Protein AF-A0A382VEF9-F1 (afdb_monomer)

Secondary structure (DSSP, 8-state):
-HHHHHHHHHHHHHHHHHHHHHS-TTTT-S-SEEEETTTEEEEPTT-EEEEEETTEEEEEEB-TTSSBPPSS---TTSPEEEEE-SHHHH-TTS-GGGSHHHHHHHHTTTSSEEEE---TT--HHHHHHHHHHSS-TTTEEEEEE-----TTT--TTTTT-TTGGGT-SS---EEEESSSS-EEEEPPPP--

Nearest PDB structures (foldseek):
  6lfb-assembly1_A  TM=7.753E-01  e=7.346E-02  Escherichia coli
  5tid-assembly1_A  TM=7.773E-01  e=1.005E-01  Escherichia coli
  1u8u-assembly1_A  TM=7.742E-01  e=1.005E-01  Escherichia coli
  6lfc-assembly5_E  TM=7.703E-01  e=1.462E-01  Escherichia coli
  5tic-assembly1_A  TM=6.642E-01  e=1.765E-01  Escherichia coli

Foldseek 3Di:
DVVVVVVVVVVVVVVVVVCCQVVPPCVVHVDQWDQDFFFQIAGDAFDWDWDDDPVATEIWTAHRLRWTDAPDDDDPVAFEEEEEEACLQSVRRDHRCPRPQNVVCVVVVNRHRYTRPYYHQDADLSSVSSVVPRDPPVRHPYYHYDQDPDPPRRCHVVLAPPVCCPVDPTFGWGWHDPDPVDIDTDTTDDDD

Sequence (192 aa):
MKFLKIMSAVFLSVVSFELFLTYSPFVGGVSPVRYDPDIGMWHKSNFHYVYSKDCYNTEYAFDERGLIKNSYSYNPDKQDVIILGDSYIEALMIKNENIVHNSLYREYKGQFNFLNYGLGGTGPTQHLEILKKFPDMRRAQYLIEFISLDEGWGRDLEEVDPGEFGWSNRPLVHLKFSDLDHFEIIKPPSMN

pLDDT: mean 86.95, std 12.84, range [40.97, 98.56]

Radius of gyration: 21.11 Å; Cα contacts (8 Å, |Δi|>4): 318; chains: 1; bounding box: 70×43×50 Å

Mean predicted aligned error: 8.24 Å

Organism: NCBI:txid408172

Solvent-accessible surface area (backbone atoms only — not comparable to full-atom values): 11091 Å² total; per-residue (Å²): 111,72,67,59,53,51,53,52,50,52,51,49,50,52,53,51,48,51,49,47,61,72,66,26,98,53,66,73,53,94,55,68,52,42,83,31,78,67,41,18,57,40,49,36,54,66,37,73,50,74,49,73,55,102,90,42,78,16,62,42,44,25,31,82,86,25,30,61,49,66,84,60,83,86,55,92,90,43,45,30,32,42,33,39,25,20,44,84,59,42,32,59,76,42,53,55,69,71,35,64,47,40,43,48,27,58,76,55,72,57,67,45,39,53,43,42,63,24,38,64,88,43,31,65,64,30,48,52,43,45,58,74,70,69,61,64,70,91,44,47,77,45,80,46,75,54,84,50,84,45,93,84,80,39,44,51,73,50,45,59,41,78,82,52,78,76,72,60,98,61,52,45,36,35,44,46,69,83,50,98,91,42,70,46,80,43,61,22,71,80,88,127

Structure (mmCIF, N/CA/C/O backbone):
data_AF-A0A382VEF9-F1
#
_entry.id   AF-A0A382VEF9-F1
#
loop_
_atom_site.group_PDB
_atom_site.id
_atom_site.type_symbol
_atom_site.label_atom_id
_atom_site.label_alt_id
_atom_site.label_comp_id
_atom_site.label_asym_id
_atom_site.label_entity_id
_atom_site.label_seq_id
_atom_site.pdbx_PDB_ins_code
_atom_site.Cartn_x
_atom_site.Cartn_y
_atom_site.Cartn_z
_atom_site.occupancy
_atom_site.B_iso_or_equiv
_atom_site.auth_seq_id
_atom_site.auth_comp_id
_atom_site.auth_asym_id
_atom_site.auth_atom_id
_atom_site.pdbx_PDB_model_num
ATOM 1 N N . MET A 1 1 ? 48.606 23.276 22.158 1.00 69.06 1 MET A N 1
ATOM 2 C CA . MET A 1 1 ? 47.230 23.285 22.723 1.00 69.06 1 MET A CA 1
ATOM 3 C C . MET A 1 1 ? 46.123 23.521 21.693 1.00 69.06 1 MET A C 1
ATOM 5 O O . MET A 1 1 ? 45.168 22.761 21.719 1.00 69.06 1 MET A O 1
ATOM 9 N N . LYS A 1 2 ? 46.202 24.516 20.788 1.00 81.12 2 LYS A N 1
ATOM 10 C CA . LYS A 1 2 ? 45.153 24.745 19.762 1.00 81.12 2 LYS A CA 1
ATOM 11 C C . LYS A 1 2 ? 44.920 23.540 18.839 1.00 81.12 2 LYS A C 1
ATOM 13 O O . LYS A 1 2 ? 43.781 23.143 18.654 1.00 81.12 2 LYS A O 1
ATOM 18 N N . PHE A 1 3 ? 45.991 22.925 18.340 1.00 86.69 3 PHE A N 1
ATOM 19 C CA . PHE A 1 3 ? 45.903 21.756 17.459 1.00 86.69 3 PHE A CA 1
ATOM 20 C C . PHE A 1 3 ? 45.200 20.559 18.121 1.00 86.69 3 PHE A C 1
ATOM 22 O O . PHE A 1 3 ? 44.289 19.981 17.544 1.00 86.69 3 PHE A O 1
ATOM 29 N N . LEU A 1 4 ? 45.546 20.259 19.378 1.00 89.56 4 LEU A N 1
ATOM 30 C CA . LEU A 1 4 ? 44.904 19.190 20.147 1.00 89.56 4 LEU A CA 1
ATOM 31 C C . LEU A 1 4 ? 43.398 19.444 20.329 1.00 89.56 4 LEU A C 1
ATOM 33 O O . LEU A 1 4 ? 42.604 18.532 20.156 1.00 89.56 4 LEU A O 1
ATOM 37 N N . LYS A 1 5 ? 42.996 20.697 20.592 1.00 91.12 5 LYS A N 1
ATOM 38 C CA . LYS A 1 5 ? 41.576 21.076 20.697 1.00 91.12 5 LYS A CA 1
ATOM 39 C C . LYS A 1 5 ? 40.819 20.881 19.381 1.00 91.12 5 LYS A C 1
ATOM 41 O O . LYS A 1 5 ? 39.687 20.418 19.412 1.00 91.12 5 LYS A O 1
ATOM 46 N N . ILE A 1 6 ? 41.440 21.213 18.247 1.00 94.06 6 ILE A N 1
ATOM 47 C CA . ILE A 1 6 ? 40.843 21.010 16.918 1.00 94.06 6 ILE A CA 1
ATOM 48 C C . ILE A 1 6 ? 40.662 19.515 16.650 1.00 94.06 6 ILE A C 1
ATOM 50 O O . ILE A 1 6 ? 39.568 19.093 16.294 1.00 94.06 6 ILE A O 1
ATOM 54 N N . MET A 1 7 ? 41.695 18.706 16.899 1.00 93.75 7 MET A N 1
ATOM 55 C CA . MET A 1 7 ? 41.622 17.253 16.722 1.00 93.75 7 MET A CA 1
ATOM 56 C C . MET A 1 7 ? 40.537 16.619 17.597 1.00 93.75 7 MET A C 1
ATOM 58 O O . MET A 1 7 ? 39.755 15.809 17.109 1.00 93.75 7 MET A O 1
ATOM 62 N N . SER A 1 8 ? 40.438 17.026 18.865 1.00 93.38 8 SER A N 1
ATOM 63 C CA . SER A 1 8 ? 39.382 16.550 19.761 1.00 93.38 8 SER A CA 1
ATOM 64 C C . SER A 1 8 ? 37.985 16.967 19.295 1.00 93.38 8 SER A C 1
ATOM 66 O O . SER A 1 8 ? 37.064 16.164 19.383 1.00 93.38 8 SER A O 1
ATOM 68 N N . ALA A 1 9 ? 37.816 18.187 18.775 1.00 95.31 9 ALA A N 1
ATOM 69 C CA . ALA A 1 9 ? 36.527 18.659 18.268 1.00 95.31 9 ALA A CA 1
ATOM 70 C C . ALA A 1 9 ? 36.096 17.923 16.991 1.00 95.31 9 ALA A C 1
ATOM 72 O O . ALA A 1 9 ? 34.932 17.549 16.870 1.00 95.31 9 ALA A O 1
ATOM 73 N N . VAL A 1 10 ? 37.026 17.674 16.061 1.00 96.19 10 VAL A N 1
ATOM 74 C CA . VAL A 1 10 ? 36.757 16.894 14.842 1.00 96.19 10 VAL A CA 1
ATOM 75 C C . VAL A 1 10 ? 36.387 15.461 15.206 1.00 96.19 10 VAL A C 1
ATOM 77 O O . VAL A 1 10 ? 35.363 14.966 14.749 1.00 96.19 10 VAL A O 1
ATOM 80 N N . PHE A 1 11 ? 37.167 14.823 16.080 1.00 96.50 11 PHE A N 1
ATOM 81 C CA . PHE A 1 11 ? 36.881 13.466 16.536 1.00 96.50 11 PHE A CA 1
ATOM 82 C C . PHE A 1 11 ? 35.512 13.371 17.217 1.00 96.50 11 PHE A C 1
ATOM 84 O O . PHE A 1 11 ? 34.715 12.506 16.866 1.00 96.50 11 PHE A O 1
ATOM 91 N N . LEU A 1 12 ? 35.201 14.298 18.130 1.00 96.25 12 LEU A N 1
ATOM 92 C CA . LEU A 1 12 ? 33.897 14.342 18.787 1.00 96.25 12 LEU A CA 1
ATOM 93 C C . LEU A 1 12 ? 32.764 14.557 17.776 1.00 96.25 12 LEU A C 1
ATOM 95 O O . LEU A 1 12 ? 31.741 13.896 17.881 1.00 96.25 12 LEU A O 1
ATOM 99 N N . SER A 1 13 ? 32.956 15.423 16.778 1.00 96.19 13 SER A N 1
ATOM 100 C CA . SER A 1 13 ? 31.948 15.679 15.741 1.00 96.19 13 SER A CA 1
ATOM 101 C C . SER A 1 13 ? 31.672 14.437 14.896 1.00 96.19 13 SER A C 1
ATOM 103 O O . SER A 1 13 ? 30.512 14.126 14.652 1.00 96.19 13 SER A O 1
ATOM 105 N N . VAL A 1 14 ? 32.713 13.697 14.497 1.00 95.88 14 VAL A N 1
ATOM 106 C CA . VAL A 1 14 ? 32.566 12.440 13.743 1.00 95.88 14 VAL A CA 1
ATOM 107 C C . VAL A 1 14 ? 31.866 11.382 14.592 1.00 95.88 14 VAL A C 1
ATOM 109 O O . VAL A 1 14 ? 30.911 10.771 14.131 1.00 95.88 14 VAL A O 1
ATOM 112 N N . VAL A 1 15 ? 32.269 11.214 15.856 1.00 95.62 15 VAL A N 1
ATOM 113 C CA . VAL A 1 15 ? 31.619 10.265 16.773 1.00 95.62 15 VAL A CA 1
ATOM 114 C 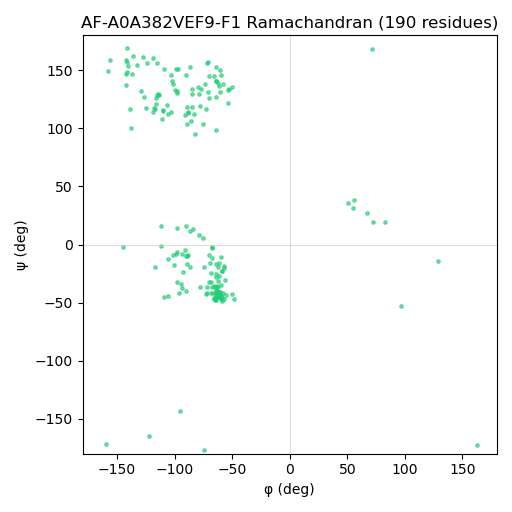C . VAL A 1 15 ? 30.155 10.639 17.012 1.00 95.62 15 VAL A C 1
ATOM 116 O O . VAL A 1 15 ? 29.288 9.775 16.952 1.00 95.62 15 VAL A O 1
ATOM 119 N N . SER A 1 16 ? 29.846 11.916 17.249 1.00 92.19 16 SER A N 1
ATOM 120 C CA . SER A 1 16 ? 28.467 12.383 17.415 1.00 92.19 16 SER A CA 1
ATOM 121 C C . SER A 1 16 ? 27.640 12.219 16.143 1.00 92.19 16 SER A C 1
ATOM 123 O O . SER A 1 16 ? 26.465 11.883 16.244 1.00 92.19 16 SER A O 1
ATOM 125 N N . PHE A 1 17 ? 28.232 12.422 14.965 1.00 89.06 17 PHE A N 1
ATOM 126 C CA . PHE A 1 17 ? 27.568 12.196 13.684 1.00 89.06 17 PHE A CA 1
ATOM 127 C C . PHE A 1 17 ? 27.255 10.711 13.472 1.00 89.06 17 PHE A C 1
ATOM 129 O O . PHE A 1 17 ? 26.115 10.378 13.173 1.00 89.06 17 PHE A O 1
ATOM 136 N N . GLU A 1 18 ? 28.206 9.814 13.732 1.00 86.44 18 GLU A N 1
ATOM 137 C CA . GLU A 1 18 ? 27.986 8.363 13.652 1.00 86.44 18 GLU A CA 1
ATOM 138 C C . GLU A 1 18 ? 26.951 7.872 14.666 1.00 86.44 18 GLU A C 1
ATOM 140 O O . GLU A 1 18 ? 26.069 7.084 14.329 1.00 86.44 18 GLU A O 1
ATOM 145 N N . LEU A 1 19 ? 26.992 8.378 15.902 1.00 84.00 19 LEU A N 1
ATOM 146 C CA . LEU A 1 19 ? 25.961 8.093 16.901 1.00 84.00 19 LEU A CA 1
ATOM 147 C C . LEU A 1 19 ? 24.594 8.625 16.459 1.00 84.00 19 LEU A C 1
ATOM 149 O O . LEU A 1 19 ? 23.594 7.932 16.625 1.00 84.00 19 LEU A O 1
ATOM 153 N N . PHE A 1 20 ? 24.536 9.822 15.871 1.00 83.88 20 PHE A N 1
ATOM 154 C CA . PHE A 1 20 ? 23.302 10.385 15.329 1.00 83.88 20 PHE A CA 1
ATOM 155 C C . PHE A 1 20 ? 22.773 9.587 14.137 1.00 83.88 20 PHE A C 1
ATOM 157 O O . PHE A 1 20 ? 21.563 9.463 14.020 1.00 83.88 20 PHE A O 1
ATOM 164 N N . LEU A 1 21 ? 23.624 9.038 13.267 1.00 75.00 21 LEU A N 1
ATOM 165 C CA . LEU A 1 21 ? 23.193 8.175 12.164 1.00 75.00 21 LEU A CA 1
ATOM 166 C C . LEU A 1 21 ? 22.744 6.793 12.665 1.00 75.00 21 LEU A C 1
ATOM 168 O O . LEU A 1 21 ? 21.706 6.295 12.237 1.00 75.00 21 LEU A O 1
ATOM 172 N N . THR A 1 22 ? 23.482 6.208 13.611 1.00 70.00 22 THR A N 1
ATOM 173 C CA . THR A 1 22 ? 23.229 4.864 14.163 1.00 70.00 22 THR A CA 1
ATOM 174 C C . THR A 1 22 ? 21.992 4.818 15.057 1.00 70.00 22 THR A C 1
ATOM 176 O O . THR A 1 22 ? 21.221 3.866 14.997 1.00 70.00 22 THR A O 1
ATOM 179 N N . TYR A 1 23 ? 21.803 5.837 15.897 1.00 68.56 23 TYR A N 1
ATOM 180 C CA . TYR A 1 23 ? 20.707 5.929 16.870 1.00 68.56 23 TYR A CA 1
ATOM 181 C C . TYR A 1 23 ? 19.711 7.025 16.521 1.00 68.56 23 TYR A C 1
ATOM 183 O O . TYR A 1 23 ? 18.936 7.460 17.375 1.00 68.56 23 TYR A O 1
ATOM 191 N N . SER A 1 24 ? 19.751 7.506 15.281 1.00 62.47 24 SER A N 1
ATOM 192 C CA . SER A 1 24 ? 18.811 8.508 14.819 1.00 62.47 24 SER A CA 1
ATOM 193 C C . SER A 1 24 ? 17.387 8.067 15.156 1.00 62.47 24 SER A C 1
ATOM 195 O O . SER A 1 24 ? 17.016 6.935 14.848 1.00 62.47 24 SER A O 1
ATOM 197 N N . PRO A 1 25 ? 16.515 8.945 15.673 1.00 54.59 25 PRO A N 1
ATOM 198 C CA . PRO A 1 25 ? 15.081 8.662 15.625 1.00 54.59 25 PRO A CA 1
ATOM 199 C C . PRO A 1 25 ? 14.596 8.498 14.167 1.00 54.59 25 PRO A C 1
ATOM 201 O O . PRO A 1 25 ? 13.491 8.028 13.928 1.00 54.59 25 PRO A O 1
ATOM 204 N N . PHE A 1 26 ? 15.445 8.848 13.191 1.00 56.56 26 PHE A N 1
ATOM 205 C CA . PHE A 1 26 ? 15.298 8.589 11.765 1.00 56.56 26 PHE A CA 1
ATOM 206 C C . PHE A 1 26 ? 15.912 7.255 11.300 1.00 56.56 26 PHE A C 1
ATOM 208 O O . PHE A 1 26 ? 16.134 7.105 10.102 1.00 56.56 26 PHE A O 1
ATOM 215 N N . VAL A 1 27 ? 16.241 6.296 12.178 1.00 40.97 27 VAL A N 1
ATOM 216 C CA . VAL A 1 27 ? 16.741 4.964 11.777 1.00 40.97 27 VAL A CA 1
ATOM 217 C C . VAL A 1 27 ? 15.622 4.248 11.011 1.00 40.97 27 VAL A C 1
ATOM 219 O O . VAL A 1 27 ? 14.654 3.749 11.576 1.00 40.97 27 VAL A O 1
ATOM 222 N N . GLY A 1 28 ? 15.722 4.306 9.682 1.00 48.44 28 GLY A N 1
ATOM 223 C CA . GLY A 1 28 ? 14.690 3.920 8.716 1.00 48.44 28 GLY A CA 1
ATOM 224 C C . GLY A 1 28 ? 14.393 4.997 7.659 1.00 48.44 28 GLY A C 1
ATOM 225 O O . GLY A 1 28 ? 13.774 4.697 6.643 1.00 48.44 28 GLY A O 1
ATOM 226 N N . GLY A 1 29 ? 14.835 6.235 7.861 1.00 53.28 29 GLY A N 1
ATOM 227 C CA . GLY A 1 29 ? 14.439 7.409 7.086 1.00 53.28 29 GLY A CA 1
ATOM 228 C C . GLY A 1 29 ? 12.994 7.841 7.367 1.00 53.28 29 GLY A C 1
ATOM 229 O O . GLY A 1 29 ? 12.202 7.096 7.940 1.00 53.28 29 GLY A O 1
ATOM 230 N N . VAL A 1 30 ? 12.626 9.037 6.898 1.00 61.53 30 VAL A N 1
ATOM 231 C CA . VAL A 1 30 ? 11.222 9.509 6.834 1.00 61.53 30 VAL A CA 1
ATOM 232 C C . VAL A 1 30 ? 10.372 8.721 5.828 1.00 61.53 30 VAL A C 1
ATOM 234 O O . VAL A 1 30 ? 9.181 8.978 5.692 1.00 61.53 30 VAL A O 1
ATOM 237 N N . SER A 1 31 ? 10.977 7.775 5.103 1.00 79.31 31 SER A N 1
ATOM 238 C CA . SER A 1 31 ? 10.281 6.994 4.089 1.00 79.31 31 SER A CA 1
ATOM 239 C C . SER A 1 31 ? 9.291 6.014 4.739 1.00 79.31 31 SER A C 1
ATOM 241 O O . SER A 1 31 ? 9.714 5.200 5.569 1.00 79.31 31 SER A O 1
ATOM 243 N N . PRO A 1 32 ? 8.005 6.028 4.346 1.00 87.81 32 PRO A N 1
ATOM 244 C CA . PRO A 1 32 ? 7.005 5.067 4.815 1.00 87.81 32 PRO A CA 1
ATOM 245 C C . PRO A 1 32 ? 7.242 3.631 4.324 1.00 87.81 32 PRO A C 1
ATOM 247 O O . PRO A 1 32 ? 6.612 2.694 4.818 1.00 87.81 32 PRO A O 1
ATOM 250 N N . VAL A 1 33 ? 8.151 3.439 3.365 1.00 90.12 33 VAL A N 1
ATOM 251 C CA . VAL A 1 33 ? 8.325 2.183 2.627 1.00 90.12 33 VAL A CA 1
ATOM 252 C C . VAL A 1 33 ? 9.709 1.562 2.818 1.00 90.12 33 VAL A C 1
ATOM 254 O O . VAL A 1 33 ? 10.677 2.220 3.207 1.00 90.12 33 VAL A O 1
ATOM 257 N N . ARG A 1 34 ? 9.793 0.265 2.531 1.00 90.75 34 ARG A N 1
ATOM 258 C CA . ARG A 1 34 ? 11.005 -0.548 2.401 1.00 90.75 34 ARG A CA 1
ATOM 259 C C . ARG A 1 34 ? 11.015 -1.222 1.030 1.00 90.75 34 ARG A C 1
ATOM 261 O O . ARG A 1 34 ? 9.954 -1.422 0.444 1.00 90.75 34 ARG A O 1
ATOM 268 N N . TYR A 1 35 ? 12.197 -1.586 0.543 1.00 90.69 35 TYR A N 1
ATOM 269 C CA . TYR A 1 35 ? 12.315 -2.358 -0.692 1.00 90.69 35 TYR A CA 1
ATOM 270 C C . TYR A 1 35 ? 11.647 -3.726 -0.549 1.00 90.69 35 TYR A C 1
ATOM 272 O O . TYR A 1 35 ? 11.798 -4.388 0.480 1.00 90.69 35 TYR A O 1
ATOM 280 N N . ASP A 1 36 ? 10.949 -4.143 -1.598 1.00 92.69 36 ASP A N 1
ATOM 281 C CA . ASP A 1 36 ? 10.408 -5.488 -1.741 1.00 92.69 36 ASP A CA 1
ATOM 282 C C . ASP A 1 36 ? 10.889 -6.069 -3.082 1.00 92.69 36 ASP A C 1
ATOM 284 O O . ASP A 1 36 ? 10.707 -5.421 -4.108 1.00 92.69 36 ASP A O 1
ATOM 288 N N . PRO A 1 37 ? 11.503 -7.264 -3.118 1.00 91.38 37 PRO A N 1
ATOM 289 C CA . PRO A 1 37 ? 12.075 -7.809 -4.350 1.00 91.38 37 PRO A CA 1
ATOM 290 C C . PRO A 1 37 ? 11.030 -8.208 -5.397 1.00 91.38 37 PRO A C 1
ATOM 292 O O . PRO A 1 37 ? 11.387 -8.411 -6.552 1.00 91.38 37 PRO A O 1
ATOM 295 N N . ASP A 1 38 ? 9.760 -8.342 -5.013 1.00 91.50 38 ASP A N 1
ATOM 296 C CA . ASP A 1 38 ? 8.691 -8.743 -5.923 1.00 91.50 38 ASP A CA 1
ATOM 297 C C . ASP A 1 38 ? 7.890 -7.567 -6.450 1.00 91.50 38 ASP A C 1
ATOM 299 O O . ASP A 1 38 ? 7.393 -7.645 -7.568 1.00 91.50 38 ASP A O 1
ATOM 303 N N . ILE A 1 39 ? 7.754 -6.519 -5.636 1.00 91.38 39 ILE A N 1
ATOM 304 C CA . ILE A 1 39 ? 6.838 -5.392 -5.867 1.00 91.38 39 ILE A CA 1
ATOM 305 C C . ILE A 1 39 ? 7.610 -4.079 -6.038 1.00 91.38 39 ILE A C 1
ATOM 307 O O . ILE A 1 39 ? 7.096 -3.106 -6.577 1.00 91.38 39 ILE A O 1
ATOM 311 N N . GLY A 1 40 ? 8.860 -4.033 -5.590 1.00 89.56 40 GLY A N 1
ATOM 312 C CA . GLY A 1 40 ? 9.745 -2.877 -5.621 1.00 89.56 40 GLY A CA 1
ATOM 313 C C . GLY A 1 40 ? 9.721 -2.150 -4.289 1.00 89.56 40 GLY A C 1
ATOM 314 O O . GLY A 1 40 ? 10.760 -1.964 -3.662 1.00 89.56 40 GLY A O 1
ATOM 315 N N . MET A 1 41 ? 8.538 -1.792 -3.795 1.00 90.12 41 MET A N 1
ATOM 316 C CA . MET A 1 41 ? 8.392 -1.193 -2.471 1.00 90.12 41 MET A CA 1
ATOM 317 C C . MET A 1 41 ? 7.152 -1.710 -1.759 1.00 90.12 41 MET A C 1
ATOM 319 O O . MET A 1 41 ? 6.135 -1.992 -2.381 1.00 90.12 41 MET A O 1
ATOM 323 N N . TRP A 1 42 ? 7.239 -1.787 -0.438 1.00 95.19 42 TRP A N 1
ATOM 324 C CA . TRP A 1 42 ? 6.109 -2.066 0.435 1.00 95.19 42 TRP A CA 1
ATOM 325 C C . TRP A 1 42 ? 6.193 -1.219 1.696 1.00 95.19 42 TRP A C 1
ATOM 327 O O . TRP A 1 42 ? 7.284 -0.842 2.129 1.00 95.19 42 TRP A O 1
ATOM 337 N N . HIS A 1 43 ? 5.057 -0.931 2.314 1.00 95.62 43 HIS A N 1
ATOM 338 C CA . HIS A 1 43 ? 5.020 -0.185 3.563 1.00 95.62 43 HIS A CA 1
ATOM 339 C C . HIS A 1 43 ? 5.769 -0.898 4.692 1.00 95.62 43 HIS A C 1
ATOM 341 O O . HIS A 1 43 ? 5.852 -2.130 4.778 1.00 95.62 43 HIS A O 1
ATOM 347 N N . LYS A 1 44 ? 6.316 -0.099 5.605 1.00 93.56 44 LYS A N 1
ATOM 348 C CA . LYS A 1 44 ? 6.856 -0.603 6.866 1.00 93.56 44 LYS A CA 1
ATOM 349 C C . LYS A 1 44 ? 5.717 -1.003 7.799 1.00 93.56 44 LYS A C 1
ATOM 351 O O . LYS A 1 44 ? 4.744 -0.273 7.954 1.00 93.56 44 LYS A O 1
ATOM 356 N N . SER A 1 45 ? 5.885 -2.132 8.477 1.00 94.00 4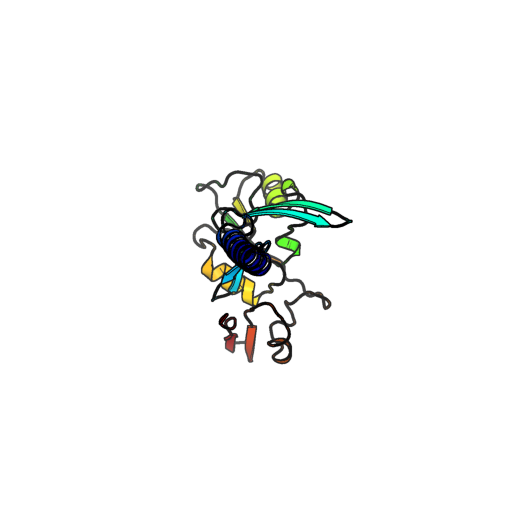5 SER A N 1
ATOM 357 C CA . SER A 1 45 ? 4.981 -2.569 9.541 1.00 94.00 45 SER A CA 1
ATOM 358 C C . SER A 1 45 ? 5.004 -1.594 10.719 1.00 94.00 45 SER A C 1
ATOM 360 O O . SER A 1 45 ? 6.091 -1.177 11.129 1.00 94.00 45 SER A O 1
ATOM 362 N N . ASN A 1 46 ? 3.844 -1.319 11.321 1.00 93.31 46 ASN A N 1
ATOM 363 C CA . ASN A 1 46 ? 3.701 -0.497 12.533 1.00 93.31 46 ASN A CA 1
ATOM 364 C C . ASN A 1 46 ? 4.331 0.903 12.419 1.00 93.31 46 ASN A C 1
ATOM 366 O O . ASN A 1 46 ? 4.849 1.446 13.396 1.00 93.31 46 ASN A O 1
ATOM 370 N N . PHE A 1 47 ? 4.332 1.478 11.219 1.00 92.19 47 PHE A N 1
ATOM 371 C CA . PHE A 1 47 ? 4.874 2.807 10.976 1.00 92.19 47 PHE A CA 1
ATOM 372 C C . PHE A 1 47 ? 3.791 3.869 11.152 1.00 92.19 47 PHE A C 1
ATOM 374 O O . PHE A 1 47 ? 2.624 3.641 10.844 1.00 92.19 47 PHE A O 1
ATOM 381 N N . HIS A 1 48 ? 4.184 5.037 11.641 1.00 91.56 48 HIS A N 1
ATOM 382 C CA . HIS A 1 48 ? 3.293 6.158 11.895 1.00 91.56 48 HIS A CA 1
ATOM 383 C C . HIS A 1 48 ? 4.004 7.463 11.545 1.00 91.56 48 HIS A C 1
ATOM 385 O O . HIS A 1 48 ? 5.180 7.638 11.881 1.00 91.56 48 HIS A O 1
ATOM 391 N N . TYR A 1 49 ? 3.293 8.380 10.890 1.00 89.31 49 TYR A N 1
ATOM 392 C CA . TY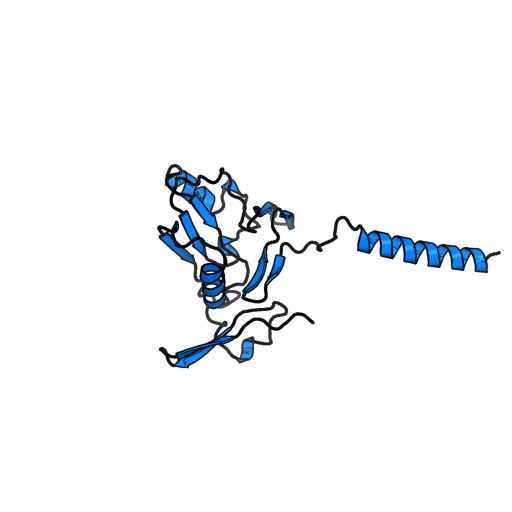R A 1 49 ? 3.855 9.658 10.475 1.00 89.31 49 TYR A CA 1
ATOM 393 C C . TYR A 1 49 ? 2.782 10.732 10.278 1.00 89.31 49 TYR A C 1
ATOM 395 O O . TYR A 1 49 ? 1.611 10.442 10.040 1.00 89.31 49 TYR A O 1
ATOM 403 N N . VAL A 1 50 ? 3.212 11.992 10.341 1.00 88.69 50 VAL A N 1
ATOM 404 C CA . VAL A 1 50 ? 2.375 13.160 10.055 1.00 88.69 50 VAL A CA 1
ATOM 405 C C . VAL A 1 50 ? 2.770 13.729 8.701 1.00 88.69 50 VAL A C 1
ATOM 407 O O . VAL A 1 50 ? 3.860 14.276 8.536 1.00 88.69 50 VAL A O 1
ATOM 410 N N . TYR A 1 51 ? 1.875 13.617 7.726 1.00 84.62 51 TYR A N 1
ATOM 411 C CA . TYR A 1 51 ? 2.048 14.221 6.417 1.00 84.62 51 TYR A CA 1
ATOM 412 C C . TYR A 1 51 ? 1.546 15.668 6.445 1.00 84.62 51 TYR A C 1
ATOM 414 O O . TYR A 1 51 ? 0.342 15.921 6.464 1.00 84.62 51 TYR A O 1
ATOM 422 N N . SER A 1 52 ? 2.484 16.619 6.440 1.00 85.62 52 SER A N 1
ATOM 423 C CA . SER A 1 52 ? 2.188 18.053 6.464 1.00 85.62 52 SER A CA 1
ATOM 424 C C . SER A 1 52 ? 2.669 18.761 5.192 1.00 85.62 52 SER A C 1
ATOM 426 O O . SER A 1 52 ? 3.835 18.646 4.798 1.00 85.62 52 SER A O 1
ATOM 428 N N . LYS A 1 53 ? 1.748 19.478 4.546 1.00 83.62 53 LYS A N 1
ATOM 429 C CA . LYS A 1 53 ? 1.927 20.390 3.405 1.00 83.62 53 LYS A CA 1
ATOM 430 C C . LYS A 1 53 ? 1.001 21.598 3.594 1.00 83.62 53 LYS A C 1
ATOM 432 O O . LYS A 1 53 ? 0.103 21.568 4.426 1.00 83.62 53 LYS A O 1
ATOM 437 N N . ASP A 1 54 ? 1.164 22.643 2.788 1.00 84.19 54 ASP A N 1
ATOM 438 C CA . ASP A 1 54 ? 0.374 23.879 2.929 1.00 84.19 54 ASP A CA 1
ATOM 439 C C . ASP A 1 54 ? -1.149 23.651 2.869 1.00 84.19 54 ASP A C 1
ATOM 441 O O . ASP A 1 54 ? -1.914 24.370 3.508 1.00 84.19 54 ASP A O 1
ATOM 445 N N . CYS A 1 55 ? -1.599 22.636 2.124 1.00 86.88 55 CYS A N 1
ATOM 446 C CA . CYS A 1 55 ? -3.014 22.318 1.935 1.00 86.88 55 CYS A CA 1
ATOM 447 C C . CYS A 1 55 ? -3.552 21.188 2.829 1.00 86.88 55 CYS A C 1
ATOM 449 O O . CYS A 1 55 ? -4.763 20.972 2.844 1.00 86.88 55 CYS A O 1
ATOM 451 N N . TYR A 1 56 ? -2.705 20.470 3.574 1.00 85.19 56 TYR A N 1
ATOM 452 C CA . TYR A 1 56 ? -3.154 19.393 4.459 1.00 85.19 56 TYR A CA 1
ATOM 453 C C . TYR A 1 56 ? -2.157 19.090 5.579 1.00 85.19 56 TYR A C 1
ATOM 455 O O . TYR A 1 56 ? -0.944 19.186 5.417 1.00 85.19 56 TYR A O 1
ATOM 463 N N . ASN A 1 57 ? -2.686 18.655 6.719 1.00 89.38 57 ASN A N 1
ATOM 464 C CA . ASN A 1 57 ? -1.910 18.147 7.841 1.00 89.38 57 ASN A CA 1
ATOM 465 C C . ASN A 1 57 ? -2.629 16.913 8.392 1.00 89.38 57 ASN A C 1
ATOM 467 O O . ASN A 1 57 ? -3.637 17.044 9.093 1.00 89.38 57 ASN A O 1
ATOM 471 N N . THR A 1 58 ? -2.144 15.733 8.012 1.00 91.69 58 THR A N 1
ATOM 472 C CA . THR A 1 58 ? -2.837 14.460 8.230 1.00 91.69 58 THR A CA 1
ATOM 473 C C . THR A 1 58 ? -1.904 13.449 8.880 1.00 91.69 58 THR A C 1
ATOM 475 O O . THR A 1 58 ? -0.777 13.243 8.437 1.00 91.69 58 THR A O 1
ATOM 478 N N . GLU A 1 59 ? -2.389 12.798 9.930 1.00 91.75 59 GLU A N 1
ATOM 479 C CA . GLU A 1 59 ? -1.734 11.648 10.543 1.00 91.75 59 GLU A CA 1
ATOM 480 C C . GLU A 1 59 ? -2.127 10.365 9.804 1.00 91.75 59 GLU A C 1
ATOM 482 O O . GLU A 1 59 ? -3.312 10.133 9.548 1.00 91.75 59 GLU A O 1
ATOM 487 N N . TYR A 1 60 ? -1.147 9.518 9.491 1.00 93.56 60 TYR A N 1
ATOM 488 C CA . TYR A 1 60 ? -1.391 8.180 8.963 1.00 93.56 60 TYR A CA 1
ATOM 489 C C . TYR A 1 60 ? -0.554 7.135 9.701 1.00 93.56 60 TYR A C 1
ATOM 491 O O . TYR A 1 60 ? 0.513 7.414 10.255 1.00 93.56 60 TYR A O 1
ATOM 499 N N . ALA A 1 61 ? -1.050 5.900 9.686 1.00 95.00 61 ALA A N 1
ATOM 500 C CA . ALA A 1 61 ? -0.371 4.756 10.266 1.00 95.00 61 ALA A CA 1
ATOM 501 C C . ALA A 1 61 ? -0.577 3.516 9.399 1.00 95.00 61 ALA A C 1
ATOM 503 O O . ALA A 1 61 ? -1.656 3.332 8.829 1.00 95.00 61 ALA A O 1
ATOM 504 N N . PHE A 1 62 ? 0.430 2.649 9.370 1.00 96.44 62 PHE A N 1
ATOM 505 C CA . PHE A 1 62 ? 0.317 1.304 8.828 1.00 96.44 62 PHE A CA 1
ATOM 506 C C . PHE A 1 62 ? 0.220 0.265 9.948 1.00 96.44 62 PHE A C 1
ATOM 508 O O . PHE A 1 62 ? 0.828 0.423 11.011 1.00 96.44 62 PHE A O 1
ATOM 515 N N . ASP A 1 63 ? -0.543 -0.798 9.708 1.00 96.19 63 ASP A N 1
ATOM 516 C CA . ASP A 1 63 ? -0.670 -1.941 10.612 1.00 96.19 63 ASP A CA 1
ATOM 517 C C . ASP A 1 63 ? 0.582 -2.845 10.579 1.00 96.19 63 ASP A C 1
ATOM 519 O O . ASP A 1 63 ? 1.589 -2.561 9.919 1.00 96.19 63 ASP A O 1
ATOM 523 N N . GLU A 1 64 ? 0.549 -3.952 11.313 1.00 95.50 64 GLU A N 1
ATOM 524 C CA . GLU A 1 64 ? 1.640 -4.924 11.377 1.00 95.50 64 GLU A CA 1
ATOM 525 C C . GLU A 1 64 ? 1.958 -5.593 10.028 1.00 95.50 64 GLU A C 1
ATOM 527 O O . GLU A 1 64 ? 3.063 -6.110 9.847 1.00 95.50 64 GLU A O 1
ATOM 532 N N . ARG A 1 65 ? 1.028 -5.550 9.066 1.00 95.25 65 ARG A N 1
ATOM 533 C CA . ARG A 1 65 ?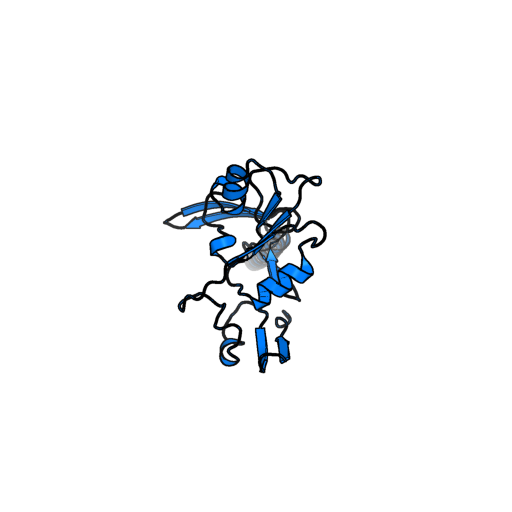 1.192 -6.066 7.699 1.00 95.25 65 ARG A CA 1
ATOM 534 C C . ARG A 1 65 ? 1.654 -4.985 6.718 1.00 95.25 65 ARG A C 1
ATOM 536 O O . ARG A 1 65 ? 2.017 -5.310 5.588 1.00 95.25 65 ARG A O 1
ATOM 543 N N . GLY A 1 66 ? 1.684 -3.722 7.137 1.00 95.69 66 GLY A N 1
ATOM 544 C CA . GLY A 1 66 ? 1.962 -2.591 6.255 1.00 95.69 66 GLY A CA 1
ATOM 545 C C . GLY A 1 66 ? 0.726 -2.108 5.486 1.00 95.69 66 GLY A C 1
ATOM 546 O O . GLY A 1 66 ? 0.866 -1.452 4.462 1.00 95.69 66 GLY A O 1
ATOM 547 N N . LEU A 1 67 ? -0.490 -2.430 5.926 1.00 97.31 67 LEU A N 1
ATOM 548 C CA . LEU A 1 67 ? -1.706 -1.859 5.336 1.00 97.31 67 LEU A CA 1
ATOM 549 C C . LEU A 1 67 ? -2.045 -0.540 6.010 1.00 97.31 67 LEU A C 1
ATOM 551 O O . LEU A 1 67 ? -1.746 -0.368 7.191 1.00 97.31 67 LEU A O 1
ATOM 555 N N . ILE A 1 68 ? -2.723 0.364 5.300 1.00 96.88 68 ILE A N 1
ATOM 556 C CA . ILE A 1 68 ? -3.307 1.555 5.930 1.00 96.88 68 ILE A CA 1
ATOM 557 C C . ILE A 1 68 ? -4.180 1.097 7.093 1.00 96.88 68 ILE A C 1
ATOM 559 O O . ILE A 1 68 ? -5.097 0.293 6.918 1.00 96.88 68 ILE A O 1
ATOM 563 N N . LYS A 1 69 ? -3.864 1.579 8.296 1.00 96.44 69 LYS A N 1
ATOM 564 C CA . LYS A 1 69 ? -4.520 1.121 9.513 1.00 96.44 69 LYS A CA 1
ATOM 565 C C . LYS A 1 69 ? -5.999 1.489 9.471 1.00 96.44 69 LYS A C 1
ATOM 567 O O . LYS A 1 69 ? -6.340 2.659 9.328 1.00 96.44 69 LYS A O 1
ATOM 572 N N . ASN A 1 70 ? -6.859 0.501 9.675 1.00 96.88 70 ASN A N 1
ATOM 573 C CA . ASN A 1 70 ? -8.299 0.708 9.766 1.00 96.88 70 ASN A CA 1
ATOM 574 C C . ASN A 1 70 ? -8.677 1.567 10.985 1.00 96.88 70 ASN A C 1
ATOM 576 O O . ASN A 1 70 ? -8.043 1.495 12.042 1.00 96.88 70 ASN A O 1
ATOM 580 N N . SER A 1 71 ? -9.799 2.285 10.889 1.00 95.88 71 SER A N 1
ATOM 581 C CA . SER A 1 71 ? -10.420 2.992 12.019 1.00 95.88 71 SER A CA 1
ATOM 582 C C . SER A 1 71 ? -11.226 2.056 12.938 1.00 95.88 71 SER A C 1
ATOM 584 O O . SER A 1 71 ? -11.982 2.512 13.796 1.00 95.88 71 SER A O 1
ATOM 586 N N . TYR A 1 72 ? -11.125 0.744 12.718 1.00 96.12 72 TYR A N 1
ATOM 587 C CA . TYR A 1 72 ? -11.828 -0.321 13.426 1.00 96.12 72 TYR A CA 1
ATOM 588 C C . TYR A 1 72 ? -10.901 -1.531 13.610 1.00 96.12 72 TYR A C 1
ATOM 590 O O . TYR A 1 72 ? -9.922 -1.702 12.885 1.00 96.12 72 TYR A O 1
ATOM 598 N N . SER A 1 73 ? -11.209 -2.387 14.584 1.00 95.62 73 SER A N 1
ATOM 599 C CA . SER A 1 73 ? -10.439 -3.610 14.830 1.00 95.62 73 SER A CA 1
ATOM 600 C C . SER A 1 73 ? -10.785 -4.700 13.817 1.00 95.62 73 SER A C 1
ATOM 602 O O . SER A 1 73 ? -11.961 -4.976 13.575 1.00 95.62 73 SER A O 1
ATOM 604 N N . TYR A 1 74 ? -9.758 -5.347 13.267 1.00 95.75 74 TYR A N 1
ATOM 605 C CA . TYR A 1 74 ? -9.913 -6.520 12.408 1.00 95.75 74 TYR A CA 1
ATOM 606 C C . TYR A 1 74 ? -10.661 -7.646 13.137 1.00 95.75 74 TYR A C 1
ATOM 608 O O . TYR A 1 74 ? -10.391 -7.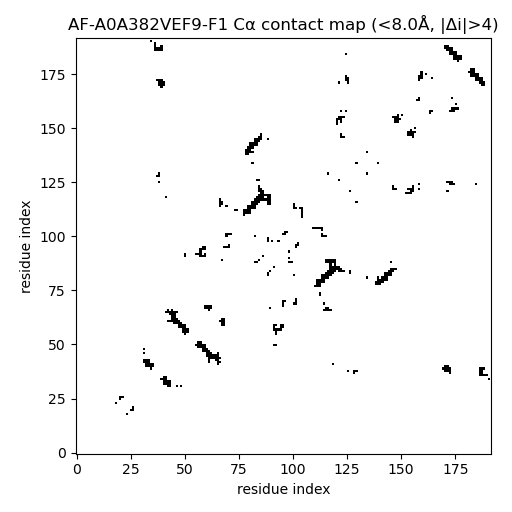910 14.310 1.00 95.75 74 TYR A O 1
ATOM 616 N N . ASN A 1 75 ? -11.584 -8.319 12.445 1.00 96.12 75 ASN A N 1
ATOM 617 C CA . ASN A 1 75 ? -12.327 -9.450 12.994 1.00 96.12 75 ASN A CA 1
ATOM 618 C C . ASN A 1 75 ? -12.052 -10.732 12.177 1.00 96.12 75 ASN A C 1
ATOM 620 O O . ASN A 1 75 ? -12.493 -10.819 11.028 1.00 96.12 75 ASN A O 1
ATOM 624 N N . PRO A 1 76 ? -11.396 -11.754 12.758 1.00 94.56 76 PRO A N 1
ATOM 625 C CA . PRO A 1 76 ? -11.042 -12.984 12.051 1.00 94.56 76 PRO A CA 1
ATOM 626 C C . PRO A 1 76 ? -12.238 -13.889 11.705 1.00 94.56 76 PRO A C 1
ATOM 628 O O . PRO A 1 76 ? -12.071 -14.819 10.917 1.00 94.56 76 PRO A O 1
ATOM 631 N N . ASP A 1 77 ? -13.439 -13.618 12.206 1.00 95.69 77 ASP A N 1
ATOM 632 C CA . ASP A 1 77 ? -14.653 -14.374 11.869 1.00 95.69 77 ASP A CA 1
ATOM 633 C C . ASP A 1 77 ? -15.377 -13.808 10.633 1.00 95.69 77 ASP A C 1
ATOM 635 O O . ASP A 1 77 ? -16.303 -14.428 10.109 1.00 95.69 77 ASP A O 1
ATOM 639 N N . LYS A 1 78 ? -14.966 -12.628 10.146 1.00 96.12 78 LYS A N 1
ATOM 640 C CA . LYS A 1 78 ? -15.545 -11.976 8.961 1.00 96.12 78 LYS A CA 1
ATOM 641 C C . LYS A 1 78 ? -14.724 -12.257 7.709 1.00 96.12 78 LYS A C 1
ATOM 643 O O . LYS A 1 78 ? -13.509 -12.419 7.777 1.00 96.12 78 LYS A O 1
ATOM 648 N N . GLN A 1 79 ? -15.394 -12.269 6.561 1.00 97.69 79 GLN A N 1
ATOM 649 C CA . GLN A 1 79 ? -14.722 -12.297 5.264 1.00 97.69 79 GLN A CA 1
ATOM 650 C C . GLN A 1 79 ? -14.055 -10.949 4.967 1.00 97.69 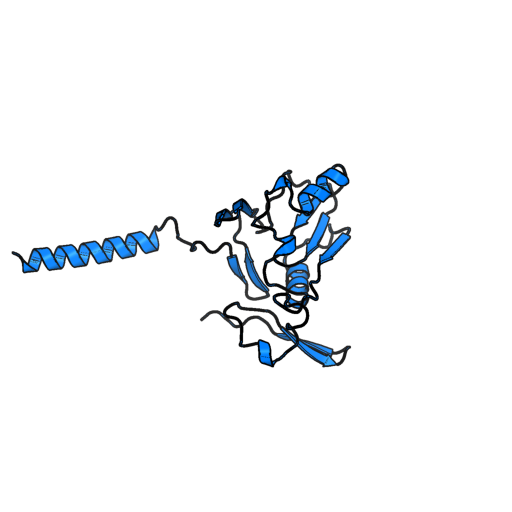79 GLN A C 1
ATOM 652 O O . GLN A 1 79 ? -14.469 -9.901 5.480 1.00 97.69 79 GLN A O 1
ATOM 657 N N . ASP A 1 80 ? -13.040 -10.997 4.114 1.00 98.25 80 ASP A N 1
ATOM 658 C CA . ASP A 1 80 ? -12.211 -9.862 3.744 1.00 98.25 80 ASP A CA 1
ATOM 659 C C . ASP A 1 80 ? -12.623 -9.328 2.356 1.00 98.25 80 ASP A C 1
ATOM 661 O O . ASP A 1 80 ? -12.932 -10.085 1.431 1.00 98.25 80 ASP A O 1
ATOM 665 N N . VAL A 1 81 ? -12.624 -8.005 2.210 1.00 98.56 81 VAL A N 1
ATOM 666 C CA . VAL A 1 81 ? -12.723 -7.294 0.932 1.00 98.56 81 VAL A CA 1
ATOM 667 C C . VAL A 1 81 ? -11.376 -6.649 0.672 1.00 98.56 81 VAL A C 1
ATOM 669 O O . VAL A 1 81 ? -10.946 -5.772 1.424 1.00 98.56 81 VAL A O 1
ATOM 672 N N . ILE A 1 82 ? -10.707 -7.100 -0.382 1.00 98.50 82 ILE A N 1
ATOM 673 C CA . ILE A 1 82 ? -9.403 -6.586 -0.793 1.00 98.50 82 ILE A CA 1
ATOM 674 C C . ILE A 1 82 ? -9.639 -5.359 -1.667 1.00 98.50 82 ILE A C 1
ATOM 676 O O . ILE A 1 82 ? -10.422 -5.423 -2.614 1.00 98.50 82 ILE A O 1
ATOM 680 N N . ILE A 1 83 ? -8.961 -4.256 -1.357 1.00 98.38 83 ILE A N 1
ATOM 681 C CA . ILE A 1 83 ? -9.001 -3.033 -2.159 1.00 98.38 83 ILE A CA 1
ATOM 682 C C . ILE A 1 83 ? -7.591 -2.741 -2.673 1.00 98.38 83 ILE A C 1
ATOM 684 O O . ILE A 1 83 ? -6.687 -2.519 -1.869 1.00 98.38 83 ILE A O 1
ATOM 688 N N . LEU A 1 84 ? -7.419 -2.748 -3.994 1.00 96.94 84 LEU A N 1
ATOM 689 C CA . LEU A 1 84 ? -6.175 -2.422 -4.696 1.00 96.94 84 LEU A CA 1
ATOM 690 C C . LEU A 1 84 ? -6.303 -1.080 -5.412 1.00 96.94 84 LEU A C 1
ATOM 692 O O . LEU A 1 84 ? -7.393 -0.682 -5.826 1.00 96.94 84 LEU A O 1
ATOM 696 N N . GLY A 1 85 ? -5.175 -0.401 -5.561 1.00 93.69 85 GLY A N 1
ATOM 697 C CA . GLY A 1 85 ? -5.070 0.856 -6.280 1.00 93.69 85 GLY A CA 1
ATOM 698 C C . GLY A 1 85 ? -3.784 1.586 -5.929 1.00 93.69 85 GLY A C 1
ATOM 699 O O . GLY A 1 85 ? -2.935 1.089 -5.188 1.00 93.69 85 GLY A O 1
ATOM 700 N N . ASP A 1 86 ? -3.680 2.803 -6.425 1.00 91.00 86 ASP A N 1
ATOM 701 C CA . ASP A 1 86 ? -2.508 3.644 -6.270 1.00 91.00 86 ASP A CA 1
ATOM 702 C C . ASP A 1 86 ? -2.654 4.611 -5.068 1.00 91.00 86 ASP A C 1
ATOM 704 O O . ASP A 1 86 ? -3.236 4.295 -4.023 1.00 91.00 86 ASP A O 1
ATOM 708 N N . SER A 1 87 ? -2.137 5.832 -5.227 1.00 90.56 87 SER A N 1
ATOM 709 C CA . SER A 1 87 ? -2.172 6.904 -4.238 1.00 90.56 87 SER A CA 1
ATOM 710 C C . SER A 1 87 ? -3.589 7.352 -3.873 1.00 90.56 87 SER A C 1
ATOM 712 O O . SER A 1 87 ? -3.804 7.795 -2.741 1.00 90.56 87 SER A O 1
ATOM 714 N N . TYR A 1 88 ? -4.566 7.201 -4.778 1.00 91.19 88 TYR A N 1
ATOM 715 C CA . TYR A 1 88 ? -5.964 7.547 -4.506 1.00 91.19 88 TYR A CA 1
ATOM 716 C C . TYR A 1 88 ? -6.595 6.606 -3.479 1.00 91.19 88 TYR A C 1
ATOM 718 O O . TYR A 1 88 ? -7.444 7.027 -2.690 1.00 91.19 88 TYR A O 1
ATOM 726 N N . ILE A 1 89 ? -6.167 5.344 -3.469 1.00 95.69 89 ILE A N 1
ATOM 727 C CA . ILE A 1 89 ? -6.655 4.328 -2.537 1.00 95.69 89 ILE A CA 1
ATOM 728 C C . ILE A 1 89 ? -5.813 4.306 -1.262 1.00 95.69 89 ILE A C 1
ATOM 730 O O . ILE A 1 89 ? -6.382 4.232 -0.172 1.00 95.69 89 ILE A O 1
ATOM 734 N N . GLU A 1 90 ? -4.489 4.452 -1.367 1.00 95.06 90 GLU A N 1
ATOM 735 C CA . GLU A 1 90 ? -3.590 4.607 -0.213 1.00 95.06 90 GLU A CA 1
ATOM 736 C C . GLU A 1 90 ? -3.999 5.810 0.661 1.00 95.06 90 GLU A C 1
ATOM 738 O O . GLU A 1 90 ? -4.132 5.693 1.879 1.00 95.06 90 GLU A O 1
ATOM 743 N N . ALA A 1 91 ? -4.270 6.952 0.019 1.00 95.19 91 ALA A N 1
ATOM 744 C CA . ALA A 1 91 ? -4.914 8.128 0.599 1.00 95.19 91 ALA A CA 1
ATOM 745 C C . ALA A 1 91 ? -4.236 8.712 1.860 1.00 95.19 91 ALA A C 1
ATOM 747 O O . ALA A 1 91 ? -4.921 9.219 2.748 1.00 95.19 91 ALA A O 1
ATOM 748 N N . LEU A 1 92 ? -2.895 8.731 1.926 1.00 92.88 92 LEU A N 1
ATOM 749 C CA . LEU A 1 92 ? -2.127 9.228 3.092 1.00 92.88 92 LEU A CA 1
ATOM 750 C C . LEU A 1 92 ? -2.433 10.679 3.509 1.00 92.88 92 LEU A C 1
ATOM 752 O O . LEU A 1 92 ? -2.130 11.095 4.625 1.00 92.88 92 LEU A O 1
ATOM 756 N N . MET A 1 93 ? -2.994 11.468 2.597 1.00 92.44 93 MET A N 1
ATOM 757 C CA . MET A 1 93 ? -3.358 12.871 2.802 1.00 92.44 93 MET A CA 1
ATOM 758 C C . MET A 1 93 ? -4.800 13.058 3.306 1.00 92.44 93 MET A C 1
ATOM 760 O O . MET A 1 93 ? -5.186 14.167 3.676 1.00 92.44 93 MET A O 1
ATOM 764 N N . ILE A 1 94 ? -5.584 11.980 3.403 1.00 94.56 94 ILE A N 1
ATOM 765 C CA . ILE A 1 94 ? -6.973 11.982 3.873 1.00 94.56 94 ILE A CA 1
ATOM 766 C C . ILE A 1 94 ? -7.039 11.505 5.325 1.00 94.56 94 ILE A C 1
ATOM 768 O O . ILE A 1 94 ? -6.392 10.530 5.699 1.00 94.56 94 ILE A O 1
ATOM 772 N N . LYS A 1 95 ? -7.854 12.171 6.155 1.00 94.44 95 LYS A N 1
ATOM 773 C CA . LYS A 1 95 ? -8.103 11.713 7.532 1.00 94.44 95 LYS A CA 1
ATOM 774 C C . LYS A 1 95 ? -8.562 10.257 7.526 1.00 94.44 95 LYS A C 1
ATOM 776 O O . LYS A 1 95 ? -9.456 9.916 6.752 1.00 94.44 95 LYS A O 1
ATOM 781 N N . ASN A 1 96 ? -7.977 9.435 8.396 1.00 95.50 96 ASN A N 1
ATOM 782 C CA . ASN A 1 96 ? -8.138 7.982 8.395 1.00 95.50 96 ASN A CA 1
ATOM 783 C C . ASN A 1 96 ? -9.612 7.550 8.290 1.00 95.50 96 ASN A C 1
ATOM 785 O O . ASN A 1 96 ? -9.975 6.761 7.419 1.00 95.50 96 ASN A O 1
ATOM 789 N N . GLU A 1 97 ? -10.494 8.153 9.087 1.00 95.19 97 GLU A N 1
ATOM 790 C CA . GLU A 1 97 ? -11.926 7.859 9.102 1.00 95.19 97 GLU A CA 1
ATOM 791 C C . GLU A 1 97 ? -12.635 8.084 7.754 1.00 95.19 97 GLU A C 1
ATOM 793 O O . GLU A 1 97 ? -13.680 7.486 7.502 1.00 95.19 97 GLU A O 1
ATOM 798 N N . ASN A 1 98 ? -12.082 8.911 6.869 1.00 96.19 98 ASN A N 1
ATOM 799 C CA . ASN A 1 98 ? -12.674 9.240 5.574 1.00 96.19 98 ASN A CA 1
ATOM 800 C C . ASN A 1 98 ? -12.093 8.421 4.415 1.00 96.19 98 ASN A C 1
ATOM 802 O O . ASN A 1 98 ? -12.616 8.500 3.304 1.00 96.19 98 ASN A O 1
ATOM 806 N N . ILE A 1 99 ? -11.057 7.611 4.653 1.00 97.62 99 ILE A N 1
ATOM 807 C CA . ILE A 1 99 ? -10.488 6.736 3.623 1.00 97.62 99 ILE A CA 1
ATOM 808 C C . ILE A 1 99 ? -11.522 5.674 3.218 1.00 97.62 99 ILE A C 1
ATOM 810 O O . ILE A 1 99 ? -12.306 5.192 4.042 1.00 97.62 99 ILE A O 1
ATOM 814 N N . VAL A 1 100 ? -11.529 5.301 1.933 1.00 97.56 100 VAL A N 1
ATOM 815 C CA . VAL A 1 100 ? -12.559 4.453 1.310 1.00 97.56 100 VAL A CA 1
ATOM 816 C C . VAL A 1 100 ? -12.847 3.161 2.081 1.00 97.56 100 VAL A C 1
ATOM 818 O O . VAL A 1 100 ? -14.011 2.843 2.298 1.00 97.56 100 VAL A O 1
ATOM 821 N N . HIS A 1 101 ? -11.828 2.456 2.581 1.00 97.88 101 HIS A N 1
ATOM 822 C CA . HIS A 1 101 ? -12.020 1.206 3.327 1.00 97.88 101 HIS A CA 1
ATOM 823 C C . HIS A 1 101 ? -12.811 1.410 4.635 1.00 97.88 101 HIS A C 1
ATOM 825 O O . HIS A 1 101 ? -13.643 0.576 4.992 1.00 97.88 101 HIS A O 1
ATOM 831 N N . ASN A 1 102 ? -12.623 2.541 5.325 1.00 98.25 102 ASN A N 1
ATOM 832 C CA . ASN A 1 102 ? -13.373 2.876 6.539 1.00 98.25 102 ASN A CA 1
ATOM 833 C C . ASN A 1 102 ? -14.782 3.377 6.221 1.00 98.25 102 ASN 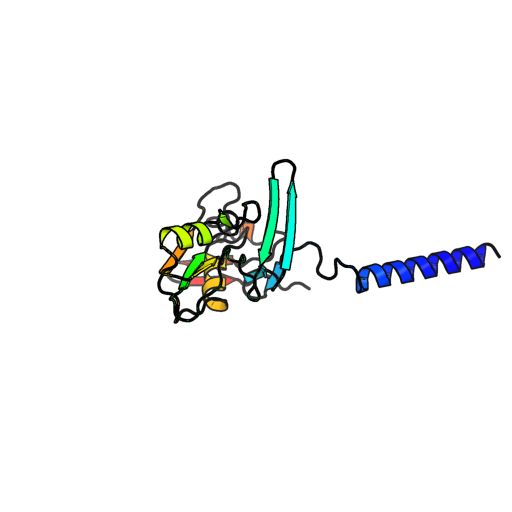A C 1
ATOM 835 O O . ASN A 1 102 ? -15.735 3.051 6.933 1.00 98.25 102 ASN A O 1
ATOM 839 N N . SER A 1 103 ? -14.932 4.134 5.133 1.00 97.62 103 SER A N 1
ATOM 840 C CA . SER A 1 103 ? -16.242 4.555 4.632 1.00 97.62 103 SER A CA 1
ATOM 841 C C . SER A 1 103 ? -17.102 3.353 4.234 1.00 97.62 103 SER A C 1
ATOM 843 O O . SER A 1 103 ? -18.252 3.260 4.662 1.00 97.62 103 SER A O 1
ATOM 845 N N . LEU A 1 104 ? -16.526 2.381 3.522 1.00 97.94 104 LEU A N 1
ATOM 846 C CA . LEU A 1 104 ? -17.190 1.125 3.174 1.00 97.94 104 LEU A CA 1
ATOM 847 C C . LEU A 1 104 ? -17.514 0.286 4.414 1.00 97.94 104 LEU A C 1
ATOM 849 O O . LEU A 1 104 ? -18.627 -0.219 4.530 1.00 97.94 104 LEU A O 1
ATOM 853 N N . TYR A 1 105 ? -16.602 0.191 5.387 1.00 98.25 105 TYR A N 1
ATOM 854 C CA . TYR A 1 105 ? -16.894 -0.509 6.641 1.00 98.25 105 TYR A CA 1
ATOM 855 C C . TYR A 1 105 ? -18.142 0.052 7.338 1.00 98.25 105 TYR A C 1
ATOM 857 O O . TYR A 1 105 ? -18.992 -0.721 7.785 1.00 98.25 105 TYR A O 1
ATOM 865 N N . ARG A 1 106 ? -18.292 1.384 7.401 1.00 97.75 106 ARG A N 1
ATOM 866 C CA . ARG A 1 106 ? -19.491 2.024 7.969 1.00 97.75 106 ARG A CA 1
ATOM 867 C C . ARG A 1 106 ? -20.746 1.748 7.147 1.00 97.75 106 ARG A C 1
ATOM 869 O O . ARG A 1 106 ? -21.762 1.381 7.733 1.00 97.75 106 ARG A O 1
ATOM 876 N N . GLU A 1 107 ? -20.668 1.901 5.828 1.00 97.88 107 GLU A N 1
ATOM 877 C CA . GLU A 1 107 ? -21.808 1.709 4.921 1.00 97.88 107 GLU A CA 1
ATOM 878 C C . GLU A 1 107 ? -22.366 0.281 5.014 1.00 97.88 107 GLU A C 1
ATOM 880 O O . GLU A 1 107 ? -23.565 0.068 5.184 1.00 97.88 107 GLU A O 1
ATOM 885 N N . TYR A 1 108 ? -21.473 -0.709 5.044 1.00 97.62 108 TYR A N 1
ATOM 886 C CA . TYR A 1 108 ? -21.820 -2.124 5.193 1.00 97.62 108 TYR A CA 1
ATOM 887 C C . TYR A 1 108 ? -22.010 -2.551 6.655 1.00 97.62 108 TYR A C 1
ATOM 889 O O . TYR A 1 108 ? -22.052 -3.745 6.951 1.00 97.62 108 TYR A O 1
ATOM 897 N N . LYS A 1 109 ? -22.114 -1.599 7.594 1.00 97.38 109 LYS A N 1
ATOM 898 C CA . LYS A 1 109 ? -22.363 -1.843 9.029 1.00 97.38 109 LYS A CA 1
ATOM 899 C C . LYS A 1 109 ? -21.407 -2.878 9.636 1.00 97.38 109 LYS A C 1
ATOM 901 O O . LYS A 1 109 ? -21.783 -3.679 10.491 1.00 97.38 109 LYS A O 1
ATOM 906 N N . GLY A 1 110 ? -20.164 -2.870 9.167 1.00 97.12 110 GLY A N 1
ATOM 907 C CA . GLY A 1 110 ? -19.110 -3.781 9.577 1.00 97.12 110 GLY A CA 1
ATOM 908 C C . GLY A 1 110 ? -19.321 -5.239 9.177 1.00 97.12 110 GLY A C 1
ATOM 909 O O . GLY A 1 110 ? -18.811 -6.114 9.868 1.00 97.12 110 GLY A O 1
ATOM 910 N N . GLN A 1 111 ? -20.056 -5.534 8.106 1.00 97.62 111 GLN A N 1
ATOM 911 C CA . GLN A 1 111 ? -20.258 -6.905 7.622 1.00 97.62 111 GLN A CA 1
ATOM 912 C C . GLN A 1 111 ? -18.952 -7.598 7.183 1.00 97.62 111 GLN A C 1
ATOM 914 O O . GLN A 1 111 ? -18.819 -8.808 7.352 1.00 97.62 111 GLN A O 1
ATOM 919 N N . PHE A 1 112 ? -17.980 -6.834 6.677 1.00 98.31 112 PHE A N 1
ATOM 920 C CA . PHE A 1 112 ? -16.705 -7.331 6.148 1.00 98.31 112 PHE A CA 1
ATOM 921 C C . PHE A 1 112 ? -15.512 -6.617 6.788 1.00 98.31 112 PHE A C 1
ATOM 923 O O . PHE A 1 112 ? -15.665 -5.513 7.318 1.00 98.31 112 PHE A O 1
ATOM 930 N N . ASN A 1 113 ? -14.320 -7.211 6.688 1.00 98.25 113 ASN A N 1
ATOM 931 C CA . ASN A 1 113 ? -13.076 -6.464 6.858 1.00 98.25 113 ASN A CA 1
ATOM 932 C C . ASN A 1 113 ? -12.658 -5.892 5.499 1.00 98.25 113 ASN A C 1
ATOM 934 O O . ASN A 1 113 ? -12.296 -6.634 4.595 1.00 98.25 113 ASN A O 1
ATOM 938 N N . PHE A 1 114 ? -12.673 -4.577 5.352 1.00 98.44 114 PHE A N 1
ATOM 939 C CA . PHE A 1 114 ? -12.101 -3.901 4.192 1.00 98.44 114 PHE A CA 1
ATOM 940 C C . PHE A 1 114 ? -10.602 -3.696 4.415 1.00 98.44 114 PHE A C 1
ATOM 942 O O . PHE A 1 114 ? -10.201 -3.031 5.373 1.00 98.44 114 PHE A O 1
ATOM 949 N N . LEU A 1 115 ? -9.784 -4.293 3.551 1.00 98.19 115 LEU A N 1
ATOM 950 C CA . LEU A 1 115 ? -8.329 -4.272 3.623 1.00 98.19 115 LEU A CA 1
ATOM 951 C C . LEU A 1 115 ? -7.777 -3.411 2.488 1.00 98.19 115 LEU A C 1
ATOM 953 O O . LEU A 1 115 ? -7.949 -3.732 1.312 1.00 98.19 115 LEU A O 1
ATOM 957 N N . ASN A 1 116 ? -7.124 -2.313 2.855 1.00 98.38 116 ASN A N 1
ATOM 958 C CA . ASN A 1 116 ? -6.550 -1.369 1.910 1.00 98.38 116 ASN A CA 1
ATOM 959 C C . ASN A 1 116 ? -5.110 -1.759 1.553 1.00 98.38 116 ASN A C 1
ATOM 961 O O . ASN A 1 116 ? -4.193 -1.536 2.344 1.00 98.38 116 ASN A O 1
ATOM 965 N N . TYR A 1 117 ? -4.940 -2.326 0.362 1.00 97.81 117 TYR A N 1
ATOM 966 C CA .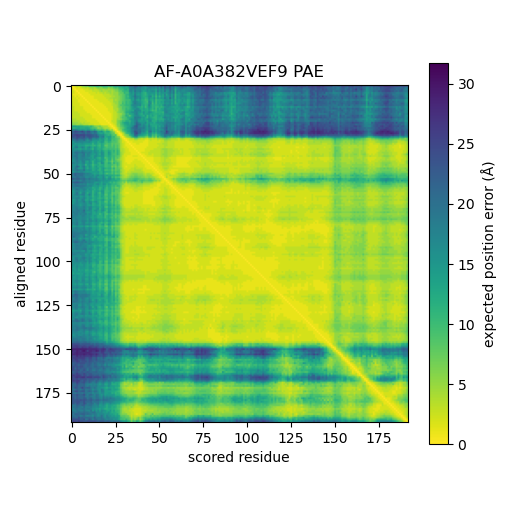 TYR A 1 117 ? -3.654 -2.676 -0.241 1.00 97.81 117 TYR A CA 1
ATOM 967 C C . TYR A 1 117 ? -3.163 -1.608 -1.230 1.00 97.81 117 TYR A C 1
ATOM 969 O O . TYR A 1 117 ? -2.250 -1.875 -2.009 1.00 97.81 117 TYR A O 1
ATOM 977 N N . GLY A 1 118 ? -3.767 -0.416 -1.212 1.00 95.75 118 GLY A N 1
ATOM 978 C CA . GLY A 1 118 ? -3.356 0.692 -2.057 1.00 95.75 118 GLY A CA 1
ATOM 979 C C . GLY A 1 118 ? -1.919 1.119 -1.768 1.00 95.75 118 GLY A C 1
ATOM 980 O O . GLY A 1 118 ? -1.528 1.225 -0.603 1.00 95.75 118 GLY A O 1
ATOM 981 N N . LEU A 1 119 ? -1.141 1.361 -2.820 1.00 93.50 119 LEU A N 1
ATOM 982 C CA . LEU A 1 119 ? 0.254 1.777 -2.727 1.00 93.50 119 LEU A CA 1
ATOM 983 C C . LEU A 1 119 ? 0.530 2.860 -3.774 1.00 93.50 119 LEU A C 1
ATOM 985 O O . LEU A 1 119 ? 0.477 2.615 -4.971 1.00 93.50 119 LEU A O 1
ATOM 989 N N . GLY A 1 120 ? 0.869 4.074 -3.346 1.00 89.81 120 GLY A N 1
ATOM 990 C CA . GLY A 1 120 ? 1.071 5.199 -4.252 1.00 89.81 120 GLY A CA 1
ATOM 991 C C . GLY A 1 120 ? 2.044 4.893 -5.378 1.00 89.81 120 GLY A C 1
ATOM 992 O O . GLY A 1 120 ? 3.114 4.356 -5.111 1.00 89.81 120 GLY A O 1
ATOM 993 N N . GLY A 1 121 ? 1.704 5.245 -6.620 1.00 83.62 121 GLY A N 1
ATOM 994 C CA . GLY A 1 121 ? 2.566 5.057 -7.792 1.00 83.62 121 GLY A CA 1
ATOM 995 C C . GLY A 1 121 ? 2.717 3.610 -8.273 1.00 83.62 121 GLY A C 1
ATOM 996 O O . GLY A 1 121 ? 3.703 3.321 -8.959 1.00 83.62 121 GLY A O 1
ATOM 997 N N . THR A 1 122 ? 1.807 2.712 -7.888 1.00 86.06 122 THR A N 1
ATOM 998 C CA . THR A 1 122 ? 1.656 1.389 -8.509 1.00 86.06 122 THR A CA 1
ATOM 999 C C . THR A 1 122 ? 0.531 1.372 -9.521 1.00 86.06 122 THR A C 1
ATOM 1001 O O . THR A 1 122 ? -0.441 2.098 -9.343 1.00 86.06 122 THR A O 1
ATOM 1004 N N . GLY A 1 123 ? 0.653 0.510 -10.524 1.00 87.38 123 GLY A N 1
ATOM 1005 C CA . GLY A 1 123 ? -0.437 0.130 -11.408 1.00 87.38 123 GLY A CA 1
ATOM 1006 C C . GLY A 1 123 ? -0.690 -1.387 -11.407 1.00 87.38 123 GLY A C 1
ATOM 1007 O O . GLY A 1 123 ? -0.238 -2.107 -10.500 1.00 87.38 123 GLY A O 1
ATOM 1008 N N . PRO A 1 124 ? -1.444 -1.895 -12.401 1.00 88.44 124 PRO A N 1
ATOM 1009 C CA . PRO A 1 124 ? -2.046 -3.227 -12.383 1.00 88.44 124 PRO A CA 1
ATOM 1010 C C . PRO A 1 124 ? -1.037 -4.369 -12.252 1.00 88.44 124 PRO A C 1
ATOM 1012 O O . PRO A 1 124 ? -1.303 -5.370 -11.581 1.00 88.44 124 PRO A O 1
ATOM 1015 N N . THR A 1 125 ? 0.153 -4.231 -12.838 1.00 88.06 125 THR A N 1
ATOM 1016 C CA . THR A 1 125 ? 1.183 -5.275 -12.760 1.00 88.06 125 THR A CA 1
ATOM 1017 C C . THR A 1 125 ? 1.683 -5.434 -11.327 1.00 88.06 125 THR A C 1
ATOM 1019 O O . THR A 1 125 ? 1.836 -6.548 -10.821 1.00 88.06 125 THR A O 1
ATOM 1022 N N . GLN A 1 126 ? 1.889 -4.318 -10.628 1.00 90.44 126 GLN A N 1
ATOM 1023 C CA . GLN A 1 126 ? 2.269 -4.328 -9.218 1.00 90.44 126 GLN A CA 1
ATOM 1024 C C . GLN A 1 126 ? 1.103 -4.746 -8.317 1.00 90.44 126 GLN A C 1
ATOM 1026 O O . GLN A 1 126 ? 1.327 -5.476 -7.351 1.00 90.44 126 GLN A O 1
ATOM 1031 N N . HIS A 1 127 ? -0.134 -4.356 -8.641 1.00 93.19 127 HIS A N 1
ATOM 1032 C CA . HIS A 1 127 ? -1.331 -4.819 -7.933 1.00 93.19 127 HIS A CA 1
ATOM 1033 C C . HIS A 1 127 ? -1.449 -6.347 -7.965 1.00 93.19 127 HIS A C 1
ATOM 1035 O O . HIS A 1 127 ? -1.733 -6.966 -6.937 1.00 93.19 127 HIS A O 1
ATOM 1041 N N . LEU A 1 128 ? -1.155 -6.972 -9.109 1.00 92.38 128 LEU A N 1
ATOM 1042 C CA . LEU A 1 128 ? -1.125 -8.426 -9.241 1.00 92.38 128 LEU A CA 1
ATOM 1043 C C . LEU A 1 128 ? -0.076 -9.067 -8.319 1.00 92.38 128 LEU A C 1
ATOM 1045 O O . LEU A 1 128 ? -0.363 -10.066 -7.655 1.00 92.38 128 LEU A O 1
ATOM 1049 N N . GLU A 1 129 ? 1.132 -8.507 -8.247 1.00 94.06 129 GLU A N 1
ATOM 1050 C CA . GLU A 1 129 ? 2.178 -9.020 -7.354 1.00 94.06 129 GLU A CA 1
ATOM 1051 C C . GLU A 1 129 ? 1.824 -8.818 -5.870 1.00 94.06 129 GLU A C 1
ATOM 1053 O O . GLU A 1 129 ? 2.045 -9.720 -5.059 1.00 94.06 129 GLU A O 1
ATOM 1058 N N . ILE A 1 130 ? 1.182 -7.699 -5.517 1.00 95.62 130 ILE A N 1
ATOM 1059 C CA . ILE A 1 130 ? 0.615 -7.463 -4.179 1.00 95.62 130 ILE A CA 1
ATOM 1060 C C . ILE A 1 130 ? -0.425 -8.542 -3.846 1.00 95.62 130 ILE A C 1
ATOM 1062 O O . ILE A 1 130 ? -0.340 -9.160 -2.781 1.00 95.62 130 ILE A O 1
ATOM 1066 N N . LEU A 1 131 ? -1.365 -8.813 -4.759 1.00 95.69 131 LEU A N 1
ATOM 1067 C CA . LEU A 1 131 ? -2.446 -9.789 -4.586 1.00 95.69 131 LEU A CA 1
ATOM 1068 C C . LEU A 1 131 ? -1.927 -11.223 -4.411 1.00 95.69 131 LEU A C 1
ATOM 1070 O O . LEU A 1 131 ? -2.483 -11.987 -3.625 1.00 95.69 131 LEU A O 1
ATOM 1074 N N . LYS A 1 132 ? -0.848 -11.592 -5.110 1.00 94.62 132 LYS A N 1
ATOM 1075 C CA . LYS A 1 132 ? -0.195 -12.902 -4.951 1.00 94.62 132 LYS A CA 1
ATOM 1076 C C . LYS A 1 132 ? 0.522 -13.042 -3.609 1.00 94.62 132 LYS A C 1
ATOM 1078 O O . LYS A 1 132 ? 0.636 -14.155 -3.098 1.00 94.62 132 LYS A O 1
ATOM 1083 N N . LYS A 1 133 ? 1.061 -11.942 -3.075 1.00 95.69 133 LYS A N 1
ATOM 1084 C CA . LYS A 1 133 ? 2.027 -11.978 -1.971 1.00 95.69 133 LYS A CA 1
ATOM 1085 C C . LYS A 1 133 ? 1.417 -11.771 -0.590 1.00 95.69 133 LYS A C 1
ATOM 1087 O O . LYS A 1 133 ? 1.854 -12.430 0.351 1.00 95.69 133 LYS A O 1
ATOM 1092 N N . PHE A 1 134 ? 0.470 -10.844 -0.439 1.00 95.50 134 PHE A N 1
ATOM 1093 C CA . PHE A 1 134 ? 0.061 -10.377 0.893 1.00 95.50 134 PHE A CA 1
ATOM 1094 C C . PHE A 1 134 ? -1.336 -10.814 1.361 1.00 95.50 134 PHE A C 1
ATOM 1096 O O . PHE A 1 134 ? -1.455 -11.189 2.530 1.00 95.50 134 PHE A O 1
ATOM 1103 N N . PRO A 1 135 ? -2.406 -10.746 0.549 1.00 95.00 135 PRO A N 1
ATOM 1104 C CA . PRO A 1 135 ? -3.738 -11.146 0.999 1.00 95.00 135 PRO A CA 1
ATOM 1105 C C . PRO A 1 135 ? -3.897 -12.657 1.218 1.00 95.00 135 PRO A C 1
ATOM 1107 O O . PRO A 1 135 ? -3.382 -13.473 0.456 1.00 95.00 135 PRO A O 1
ATOM 1110 N N . ASP A 1 136 ? -4.695 -13.046 2.221 1.00 94.25 136 ASP A N 1
ATOM 1111 C CA . ASP A 1 136 ? -5.165 -14.431 2.354 1.00 94.25 136 ASP A CA 1
ATOM 1112 C C . ASP A 1 136 ? -6.388 -14.650 1.457 1.00 94.25 136 ASP A C 1
ATOM 1114 O O . ASP A 1 136 ? -7.532 -14.401 1.843 1.00 94.25 136 ASP A O 1
ATOM 1118 N N . MET A 1 137 ? -6.144 -15.160 0.251 1.00 94.06 137 MET A N 1
ATOM 1119 C CA . MET A 1 137 ? -7.188 -15.389 -0.751 1.00 94.06 137 MET A CA 1
ATOM 1120 C C . MET A 1 137 ? -8.280 -16.376 -0.312 1.00 94.06 137 MET A C 1
ATOM 1122 O O . MET A 1 137 ? -9.350 -16.392 -0.908 1.00 94.06 137 MET A O 1
ATOM 1126 N N . ARG A 1 138 ? -8.069 -17.174 0.746 1.00 94.19 138 ARG A N 1
ATOM 1127 C CA . ARG A 1 138 ? -9.107 -18.077 1.288 1.00 94.19 138 ARG A CA 1
ATOM 1128 C C . ARG A 1 138 ? -10.190 -17.330 2.067 1.00 94.19 138 ARG A C 1
ATOM 1130 O O . ARG A 1 138 ? -11.251 -17.893 2.319 1.00 94.19 138 ARG A O 1
ATOM 1137 N N . ARG A 1 139 ? -9.890 -16.102 2.496 1.00 94.81 139 ARG A N 1
ATOM 1138 C CA . ARG A 1 139 ? -10.787 -15.218 3.254 1.00 94.81 139 ARG A CA 1
ATOM 1139 C C . ARG A 1 139 ? -11.344 -14.084 2.401 1.00 94.81 139 ARG A C 1
ATOM 1141 O O . ARG A 1 139 ? -12.239 -13.370 2.844 1.00 94.81 139 ARG A O 1
ATOM 1148 N N . ALA A 1 140 ? -10.781 -13.884 1.215 1.00 96.56 140 ALA A N 1
ATOM 1149 C CA . ALA A 1 140 ? -11.210 -12.851 0.295 1.00 96.56 140 ALA A CA 1
ATOM 1150 C C . ALA A 1 140 ? -12.560 -13.233 -0.321 1.00 96.56 140 ALA A C 1
ATOM 1152 O O . ALA A 1 140 ? -12.662 -14.224 -1.042 1.00 96.56 140 ALA A O 1
ATOM 1153 N N . GLN A 1 141 ? -13.591 -12.434 -0.056 1.00 97.31 141 GLN A N 1
ATOM 1154 C CA . GLN A 1 141 ? -14.894 -12.594 -0.700 1.00 97.31 141 GLN A CA 1
ATOM 1155 C C . GLN A 1 141 ? -15.023 -11.720 -1.946 1.00 97.31 141 GLN A C 1
ATOM 1157 O O . GLN A 1 141 ? -15.623 -12.141 -2.933 1.00 97.31 141 GLN A O 1
ATOM 1162 N N . TYR A 1 142 ? -14.461 -10.512 -1.899 1.00 97.88 142 TYR A N 1
ATOM 1163 C CA . TYR A 1 142 ? -14.496 -9.565 -3.006 1.00 97.88 142 TYR A CA 1
ATOM 1164 C C . TYR A 1 142 ? -13.131 -8.908 -3.198 1.00 97.88 142 TYR A C 1
ATOM 1166 O O . TYR A 1 142 ? -12.408 -8.651 -2.232 1.00 97.88 142 TYR A O 1
ATOM 1174 N N . LEU A 1 143 ? -12.821 -8.609 -4.457 1.00 97.56 143 LEU A N 1
ATOM 1175 C CA . LEU A 1 143 ? -11.708 -7.768 -4.870 1.00 97.56 143 LEU A CA 1
ATOM 1176 C C . LEU A 1 143 ? -12.282 -6.514 -5.531 1.00 97.56 143 LEU A C 1
ATOM 1178 O O . LEU A 1 143 ? -13.117 -6.620 -6.429 1.00 97.56 143 LEU A O 1
ATOM 1182 N N . ILE A 1 144 ? -11.835 -5.347 -5.083 1.00 97.38 144 ILE A N 1
ATOM 1183 C CA . ILE A 1 144 ? -12.115 -4.059 -5.712 1.00 97.38 144 ILE A CA 1
ATOM 1184 C C . ILE A 1 144 ? -10.773 -3.494 -6.161 1.00 97.38 144 ILE A C 1
ATOM 1186 O O . ILE A 1 144 ? -9.911 -3.224 -5.329 1.00 97.38 144 ILE A O 1
ATOM 1190 N N . GLU A 1 145 ? -10.591 -3.323 -7.462 1.00 95.44 145 GLU A N 1
ATOM 1191 C CA . GLU A 1 145 ? -9.377 -2.743 -8.029 1.00 95.44 145 GLU A CA 1
ATOM 1192 C C . GLU A 1 145 ? -9.703 -1.402 -8.680 1.00 95.44 145 GLU A C 1
ATOM 1194 O O . GLU A 1 145 ? -10.630 -1.298 -9.486 1.00 95.44 145 GLU A O 1
ATOM 1199 N N . PHE A 1 146 ? -8.943 -0.377 -8.307 1.00 91.94 146 PHE A N 1
ATOM 1200 C CA . PHE A 1 146 ? -9.006 0.937 -8.925 1.00 91.94 146 PHE A CA 1
ATOM 1201 C C . PHE A 1 146 ? -7.819 1.097 -9.864 1.00 91.94 146 PHE A C 1
ATOM 1203 O O . PHE A 1 146 ? -6.673 1.141 -9.419 1.00 91.94 146 PHE A O 1
ATOM 1210 N N . ILE A 1 147 ? -8.134 1.184 -11.153 1.00 86.94 147 ILE A N 1
ATOM 1211 C CA . ILE A 1 147 ? -7.179 1.405 -12.236 1.00 86.94 147 ILE A CA 1
ATOM 1212 C C . ILE A 1 147 ? -7.368 2.847 -12.719 1.00 86.94 147 ILE A C 1
ATOM 1214 O O . ILE A 1 147 ? -8.469 3.233 -13.124 1.00 86.94 147 ILE A O 1
ATOM 1218 N N . SER A 1 148 ? -6.315 3.652 -12.631 1.00 76.12 148 SER A N 1
ATOM 1219 C CA . SER A 1 148 ? -6.252 5.020 -13.128 1.00 76.12 148 SER A CA 1
ATOM 1220 C C . SER A 1 148 ? -5.724 5.035 -14.558 1.00 76.12 148 SER A C 1
ATOM 1222 O O . SER A 1 148 ? -4.549 4.788 -14.810 1.00 76.12 148 SER A O 1
ATOM 1224 N N . LEU A 1 149 ? -6.593 5.389 -15.503 1.00 72.88 149 LEU A N 1
ATOM 1225 C CA . LEU A 1 149 ? -6.236 5.542 -16.917 1.00 72.88 149 LEU A CA 1
ATOM 1226 C C . LEU A 1 149 ? -5.694 6.947 -17.251 1.00 72.88 149 LEU A C 1
ATOM 1228 O O . LEU A 1 149 ? -5.641 7.309 -18.422 1.00 72.88 149 LEU A O 1
ATOM 1232 N N . ASP A 1 150 ? -5.389 7.770 -16.245 1.00 62.66 150 ASP A N 1
ATOM 1233 C CA . ASP A 1 150 ? -5.080 9.190 -16.440 1.00 62.66 150 ASP A CA 1
ATOM 1234 C C . ASP A 1 150 ? -3.641 9.417 -16.945 1.00 62.66 150 ASP A C 1
ATOM 1236 O O . ASP A 1 150 ? -2.682 8.950 -16.333 1.00 62.66 150 ASP A O 1
ATOM 1240 N N . GLU A 1 151 ? -3.497 10.195 -18.023 1.00 49.59 151 GLU A N 1
ATOM 1241 C CA . GLU A 1 151 ? -2.276 10.370 -18.841 1.00 49.59 151 GLU A CA 1
ATOM 1242 C C . GLU A 1 151 ? -1.175 11.246 -18.192 1.00 49.59 151 GLU A C 1
ATOM 1244 O O . GLU A 1 151 ? -0.197 11.601 -18.844 1.00 49.59 151 GLU A O 1
ATOM 1249 N N . GLY A 1 152 ? -1.339 11.679 -16.936 1.00 51.50 152 GLY A N 1
ATOM 1250 C CA . GLY A 1 152 ? -0.417 12.636 -16.296 1.00 51.50 152 GLY A CA 1
ATOM 1251 C C . GLY A 1 152 ? 0.532 12.037 -15.255 1.00 51.50 152 GLY A C 1
ATOM 1252 O O . GLY A 1 152 ? 1.707 12.390 -15.198 1.00 51.50 152 GLY A O 1
ATOM 1253 N N . TRP A 1 153 ? -0.012 11.182 -14.387 1.00 49.12 153 TRP A N 1
ATOM 1254 C CA . TRP A 1 153 ? 0.698 10.509 -13.286 1.00 49.12 153 TRP A CA 1
ATOM 1255 C C . TRP A 1 153 ? 0.173 9.083 -13.045 1.00 49.12 153 TRP A C 1
ATOM 1257 O O . TRP A 1 153 ? 0.660 8.397 -12.142 1.00 49.12 153 TRP A O 1
ATOM 1267 N N . GLY A 1 154 ? -0.852 8.663 -13.801 1.00 52.41 154 GLY A N 1
ATOM 1268 C CA . GLY A 1 154 ? -1.409 7.318 -13.769 1.00 52.41 154 GLY A CA 1
ATOM 1269 C C . GLY A 1 154 ? -0.493 6.393 -14.551 1.00 52.41 154 GLY A C 1
ATOM 1270 O O . GLY A 1 154 ? -0.233 6.601 -15.730 1.00 52.41 154 GLY A O 1
ATOM 1271 N N . ARG A 1 155 ? 0.047 5.386 -13.871 1.00 63.72 155 ARG A N 1
ATOM 1272 C CA . ARG A 1 155 ? 1.076 4.508 -14.441 1.00 63.72 155 ARG A CA 1
ATOM 1273 C C . ARG A 1 155 ? 0.508 3.312 -15.175 1.00 63.72 155 ARG A C 1
ATOM 1275 O O . ARG A 1 155 ? 1.237 2.612 -15.865 1.00 63.72 155 ARG A O 1
ATOM 1282 N N . ASP A 1 156 ? -0.792 3.107 -15.061 1.00 66.12 156 ASP A N 1
ATOM 1283 C CA . ASP A 1 156 ? -1.452 1.872 -15.451 1.00 66.12 156 ASP A CA 1
ATOM 1284 C C . ASP A 1 156 ? -1.359 1.603 -1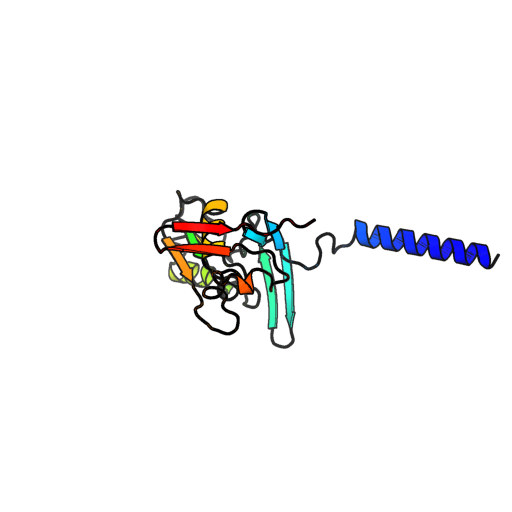6.958 1.00 66.12 156 ASP A C 1
ATOM 1286 O O . ASP A 1 156 ? -1.381 0.446 -17.372 1.00 66.12 156 ASP A O 1
ATOM 1290 N N . LEU A 1 157 ? -1.204 2.653 -17.775 1.00 67.25 157 LEU A N 1
ATOM 1291 C CA . LEU A 1 157 ? -0.972 2.548 -19.220 1.00 67.25 157 LEU A CA 1
ATOM 1292 C C . LEU A 1 157 ? 0.516 2.550 -19.608 1.00 67.25 157 LEU A C 1
ATOM 1294 O O . LEU A 1 157 ? 0.866 2.027 -20.662 1.00 67.25 157 LEU A O 1
ATOM 1298 N N . GLU A 1 158 ? 1.391 3.105 -18.771 1.00 68.50 158 GLU A N 1
ATOM 1299 C CA . GLU A 1 158 ? 2.828 3.269 -19.047 1.00 68.50 158 GLU A CA 1
ATOM 1300 C C . GLU A 1 158 ? 3.664 2.060 -18.594 1.00 68.50 158 GLU A C 1
ATOM 1302 O O . GLU A 1 158 ? 4.790 1.870 -19.049 1.00 68.50 158 GLU A O 1
ATOM 1307 N N . GLU A 1 159 ? 3.117 1.187 -17.739 1.00 70.62 159 GLU A N 1
ATOM 1308 C CA . GLU A 1 159 ? 3.797 -0.016 -17.220 1.00 70.62 159 GLU A CA 1
ATOM 1309 C C . GLU A 1 159 ? 4.289 -0.992 -18.300 1.00 70.62 159 GLU A C 1
ATOM 1311 O O . GLU A 1 159 ? 5.146 -1.841 -18.022 1.00 70.62 159 GLU A O 1
ATOM 1316 N N . VAL A 1 160 ? 3.745 -0.875 -19.512 1.00 72.50 160 VAL A N 1
ATOM 1317 C CA . VAL A 1 160 ? 4.029 -1.743 -20.659 1.00 72.50 160 VAL A CA 1
ATOM 1318 C C . VAL A 1 160 ? 4.992 -1.123 -21.665 1.00 72.50 160 VAL A C 1
ATOM 1320 O O . VAL A 1 160 ? 5.418 -1.826 -22.581 1.00 72.50 160 VAL A O 1
ATOM 1323 N N . ASP A 1 161 ? 5.330 0.165 -21.527 1.00 73.50 161 ASP A N 1
ATOM 1324 C CA . ASP A 1 161 ? 6.241 0.851 -22.441 1.00 73.50 161 ASP A CA 1
ATOM 1325 C C . ASP A 1 161 ? 7.701 0.581 -22.038 1.00 73.50 161 ASP A C 1
ATOM 1327 O O . ASP A 1 161 ? 8.158 1.071 -21.000 1.00 73.50 161 ASP A O 1
ATOM 1331 N N . PRO A 1 162 ? 8.486 -0.156 -22.850 1.00 72.88 162 PRO A N 1
ATOM 1332 C CA . PRO A 1 162 ? 9.891 -0.413 -22.551 1.00 72.88 162 PRO A CA 1
ATOM 1333 C C . PRO A 1 162 ? 10.741 0.859 -22.425 1.00 72.88 162 PRO A C 1
ATOM 1335 O O . PRO A 1 162 ? 11.799 0.813 -21.794 1.00 72.88 162 PRO A O 1
ATOM 1338 N N . GLY A 1 163 ? 10.312 1.977 -23.025 1.00 72.31 163 GLY A N 1
ATOM 1339 C CA . GLY A 1 163 ? 10.958 3.282 -22.885 1.00 72.31 163 GLY A CA 1
ATOM 1340 C C . GLY A 1 163 ? 10.907 3.831 -21.457 1.00 72.31 163 GLY A C 1
ATOM 1341 O O . GLY A 1 163 ? 11.843 4.506 -21.027 1.00 72.31 163 GLY A O 1
ATOM 1342 N N . GLU A 1 164 ? 9.883 3.453 -20.692 1.00 70.25 164 GLU A N 1
ATOM 1343 C CA . GLU A 1 164 ? 9.643 3.934 -19.329 1.00 70.25 164 GLU A CA 1
ATOM 1344 C C . GLU A 1 164 ? 10.317 3.068 -18.250 1.00 70.25 164 GLU A C 1
ATOM 1346 O O . GLU A 1 164 ? 10.438 3.476 -17.092 1.00 70.25 164 GLU A O 1
ATOM 1351 N N . PHE A 1 165 ? 10.860 1.897 -18.616 1.00 71.06 165 PHE A N 1
ATOM 1352 C CA . PHE A 1 165 ? 11.452 0.941 -17.662 1.00 71.06 165 PHE A CA 1
ATOM 1353 C C . PHE A 1 165 ? 12.700 1.485 -16.938 1.00 71.06 165 PHE A C 1
ATOM 1355 O O . PHE A 1 165 ? 13.119 0.939 -15.919 1.00 71.06 165 PHE A O 1
ATOM 1362 N N . GLY A 1 166 ? 13.311 2.559 -17.452 1.00 62.16 166 GLY A N 1
ATOM 1363 C CA . GLY A 1 166 ? 14.481 3.217 -16.858 1.00 62.16 166 GLY A CA 1
ATOM 1364 C C . GLY A 1 166 ? 14.224 4.619 -16.300 1.00 62.16 166 GLY A C 1
ATOM 1365 O O . GLY A 1 166 ? 15.161 5.240 -15.800 1.00 62.16 166 GLY A O 1
ATOM 1366 N N . TRP A 1 167 ? 13.002 5.147 -16.410 1.00 52.47 167 TRP A N 1
ATOM 1367 C CA . TRP A 1 167 ? 12.732 6.571 -16.167 1.00 52.47 167 TRP A CA 1
ATOM 1368 C C . TRP A 1 167 ? 12.449 6.902 -14.694 1.00 52.47 167 TRP A C 1
ATOM 1370 O O . TRP A 1 167 ? 12.596 8.044 -14.255 1.00 52.47 167 TRP A O 1
ATOM 1380 N N . SER A 1 168 ? 12.082 5.901 -13.889 1.00 61.69 168 SER A N 1
ATOM 1381 C CA . SER A 1 168 ? 11.700 6.107 -12.492 1.00 61.69 168 SER A CA 1
ATOM 1382 C C . SER A 1 168 ? 12.843 5.817 -11.515 1.00 61.69 168 SER A C 1
ATOM 1384 O O . SER A 1 168 ? 13.418 4.735 -11.511 1.00 61.69 168 SER A O 1
ATOM 1386 N N . ASN A 1 169 ? 13.085 6.737 -10.571 1.00 62.44 169 ASN A N 1
ATOM 1387 C CA . ASN A 1 169 ? 13.935 6.488 -9.391 1.00 62.44 169 ASN A CA 1
ATOM 1388 C C . ASN A 1 169 ? 13.327 5.462 -8.409 1.00 62.44 169 ASN A C 1
ATOM 1390 O O . ASN A 1 169 ? 13.917 5.164 -7.370 1.00 62.44 169 ASN A O 1
ATOM 1394 N N . ARG A 1 170 ? 12.118 4.965 -8.689 1.00 74.31 170 ARG A N 1
ATOM 1395 C CA . ARG A 1 170 ? 11.415 3.964 -7.893 1.00 74.31 170 ARG A CA 1
ATOM 1396 C C . ARG A 1 170 ? 11.588 2.590 -8.552 1.00 74.31 170 ARG A C 1
ATOM 1398 O O . ARG A 1 170 ? 11.351 2.498 -9.750 1.00 74.31 170 ARG A O 1
ATOM 1405 N N . PRO A 1 171 ? 11.930 1.529 -7.802 1.00 79.00 171 PRO A N 1
ATOM 1406 C CA . PRO A 1 171 ? 11.955 0.170 -8.336 1.00 79.00 171 PRO A CA 1
ATOM 1407 C C . PRO A 1 171 ? 10.525 -0.320 -8.596 1.00 79.00 171 PRO A C 1
ATOM 1409 O O . PRO A 1 171 ? 9.659 -0.176 -7.728 1.00 79.00 171 PRO A O 1
ATOM 1412 N N . LEU A 1 172 ? 10.276 -0.876 -9.784 1.00 81.69 172 LEU A N 1
ATOM 1413 C CA . LEU A 1 172 ? 8.938 -1.243 -10.258 1.00 81.69 172 LEU A CA 1
ATOM 1414 C C . LEU A 1 172 ? 8.900 -2.606 -10.913 1.00 81.69 172 LEU A C 1
ATOM 1416 O O . LEU A 1 172 ? 9.921 -3.147 -11.321 1.00 81.69 172 LEU A O 1
ATOM 1420 N N . VAL A 1 173 ? 7.681 -3.120 -11.017 1.00 85.12 173 VAL A N 1
ATOM 1421 C CA . VAL A 1 173 ? 7.371 -4.310 -11.794 1.00 85.12 173 VAL A CA 1
ATOM 1422 C C . VAL A 1 173 ? 6.832 -3.847 -13.136 1.00 85.12 173 VAL A C 1
ATOM 1424 O O . VAL A 1 173 ? 5.932 -3.012 -13.172 1.00 85.12 173 VAL A O 1
ATOM 1427 N N . HIS A 1 174 ? 7.373 -4.397 -14.214 1.00 84.69 174 HIS A N 1
ATOM 1428 C CA . HIS A 1 174 ? 6.941 -4.079 -15.569 1.00 84.69 174 HIS A CA 1
ATOM 1429 C C . HIS A 1 174 ? 6.340 -5.296 -16.245 1.00 84.69 174 HIS A C 1
ATOM 1431 O O . HIS A 1 174 ? 6.656 -6.440 -15.900 1.00 84.69 174 HIS A O 1
ATOM 1437 N N . LEU A 1 175 ? 5.498 -5.040 -17.238 1.00 86.06 175 LEU A N 1
ATOM 1438 C CA . LEU A 1 175 ? 4.863 -6.078 -18.024 1.00 86.06 175 LEU A CA 1
ATOM 1439 C C . LEU A 1 175 ? 5.326 -5.968 -19.468 1.00 86.06 175 LEU A C 1
ATOM 1441 O O . LEU A 1 175 ? 5.135 -4.949 -20.123 1.00 86.06 175 LEU A O 1
ATOM 1445 N N . LYS A 1 176 ? 5.935 -7.034 -19.980 1.00 86.25 176 LYS A N 1
ATOM 1446 C CA . LYS A 1 176 ? 6.362 -7.103 -21.373 1.00 86.25 176 LYS A CA 1
ATOM 1447 C C . LYS A 1 176 ? 5.502 -8.110 -22.115 1.00 86.25 176 LYS A C 1
ATOM 1449 O O . LYS A 1 176 ? 5.647 -9.315 -21.924 1.00 86.25 176 LYS A O 1
ATOM 1454 N N . PHE A 1 177 ? 4.631 -7.615 -22.982 1.00 84.06 177 PHE A N 1
ATOM 1455 C CA . PHE A 1 177 ? 3.827 -8.462 -23.855 1.00 84.06 177 PHE A CA 1
ATOM 1456 C C . PHE A 1 177 ? 4.634 -8.929 -25.066 1.00 84.06 177 PHE A C 1
ATOM 1458 O O . PHE A 1 177 ? 5.315 -8.134 -25.718 1.00 84.06 177 PHE A O 1
ATOM 1465 N N . SER A 1 178 ? 4.524 -10.215 -25.393 1.00 84.75 178 SER A N 1
ATOM 1466 C CA . SER A 1 178 ? 4.813 -10.703 -26.745 1.00 84.75 178 SER A CA 1
ATOM 1467 C C . SER A 1 178 ? 3.538 -10.770 -27.587 1.00 84.75 178 SER A C 1
ATOM 1469 O O . SER A 1 178 ? 3.588 -10.489 -28.782 1.00 84.75 178 SER A O 1
ATOM 1471 N N . ASP A 1 179 ? 2.404 -11.085 -26.956 1.00 86.50 179 ASP A N 1
ATOM 1472 C CA . ASP A 1 179 ? 1.046 -11.004 -27.503 1.00 86.50 179 ASP A CA 1
ATOM 1473 C C . ASP A 1 179 ? 0.022 -10.959 -26.344 1.00 86.50 179 ASP A C 1
ATOM 1475 O O . ASP A 1 179 ? 0.411 -10.792 -25.191 1.00 86.50 179 ASP A O 1
ATOM 1479 N N . LEU A 1 180 ? -1.282 -11.058 -26.627 1.00 82.12 180 LEU A N 1
ATOM 1480 C CA . LEU A 1 180 ? -2.335 -10.963 -25.602 1.00 82.12 180 LEU A CA 1
ATOM 1481 C C . LEU A 1 180 ? -2.368 -12.146 -24.621 1.00 82.12 180 LEU A C 1
ATOM 1483 O O . LEU A 1 180 ? -2.848 -11.983 -23.501 1.00 82.12 180 LEU A O 1
ATOM 1487 N N . ASP A 1 181 ? -1.867 -13.310 -25.030 1.00 87.69 181 ASP A N 1
ATOM 1488 C CA . ASP A 1 181 ? -1.877 -14.539 -24.233 1.00 87.69 181 ASP A CA 1
ATOM 1489 C C . ASP A 1 181 ? -0.515 -14.803 -23.567 1.00 87.69 181 ASP A C 1
ATOM 1491 O O . ASP A 1 181 ? -0.419 -15.571 -22.607 1.00 87.69 181 ASP A O 1
ATOM 1495 N N . HIS A 1 182 ? 0.543 -14.153 -24.054 1.00 87.00 182 HIS A N 1
ATOM 1496 C CA . HIS A 1 182 ? 1.913 -14.354 -23.606 1.00 87.00 182 HIS A CA 1
ATOM 1497 C C . HIS A 1 182 ? 2.548 -13.035 -23.157 1.00 87.00 182 HIS A C 1
ATOM 1499 O O . HIS A 1 182 ? 2.768 -12.106 -23.942 1.00 87.00 182 HIS A O 1
ATOM 1505 N N . PHE A 1 183 ? 2.912 -12.989 -21.878 1.00 88.94 183 PHE A N 1
ATOM 1506 C CA . PHE A 1 183 ? 3.604 -11.863 -21.268 1.00 88.94 183 PHE A CA 1
ATOM 1507 C C . PHE A 1 183 ? 4.667 -12.325 -20.272 1.00 88.94 183 PHE A C 1
ATOM 1509 O O . PHE A 1 183 ? 4.595 -13.413 -19.698 1.00 88.94 183 PHE A O 1
ATOM 1516 N N . GLU A 1 184 ? 5.640 -11.455 -20.038 1.00 90.00 184 GLU A N 1
ATOM 1517 C CA . GLU A 1 184 ? 6.672 -11.607 -19.023 1.00 90.00 184 GLU A CA 1
ATOM 1518 C C . GLU A 1 184 ? 6.513 -10.511 -17.965 1.00 90.00 184 GLU A C 1
ATOM 1520 O O . GLU A 1 184 ? 6.418 -9.327 -18.292 1.00 90.00 184 GLU A O 1
ATOM 1525 N N . ILE A 1 185 ? 6.500 -10.911 -16.691 1.00 88.56 185 ILE A N 1
ATOM 1526 C CA . ILE A 1 185 ? 6.575 -9.984 -15.560 1.00 88.56 185 ILE A CA 1
ATOM 1527 C C . ILE A 1 185 ? 8.050 -9.748 -15.250 1.00 88.56 185 ILE A C 1
ATOM 1529 O O . ILE A 1 185 ? 8.749 -10.650 -14.783 1.00 88.56 185 ILE A O 1
ATOM 1533 N N . ILE A 1 186 ? 8.514 -8.527 -15.482 1.00 88.12 186 ILE A N 1
ATOM 1534 C CA . ILE A 1 186 ? 9.881 -8.110 -15.191 1.00 88.12 186 ILE A CA 1
ATOM 1535 C C . ILE A 1 186 ? 9.917 -7.583 -13.761 1.00 88.12 186 ILE A C 1
ATOM 1537 O O . ILE A 1 186 ? 9.234 -6.619 -13.414 1.00 88.12 186 ILE A O 1
ATOM 1541 N N . LYS A 1 187 ? 10.716 -8.244 -12.924 1.00 87.50 187 LYS A N 1
ATOM 1542 C CA . LYS A 1 187 ? 10.872 -7.896 -11.513 1.00 87.50 187 LYS A CA 1
ATOM 1543 C C . LYS A 1 187 ? 11.651 -6.585 -11.330 1.00 87.50 187 LYS A C 1
ATOM 1545 O O . LYS A 1 187 ? 12.447 -6.223 -12.199 1.00 87.50 187 LYS A O 1
ATOM 1550 N N . PRO A 1 188 ? 11.471 -5.910 -10.183 1.00 85.44 188 PRO A N 1
ATOM 1551 C CA . PRO A 1 188 ? 12.206 -4.697 -9.874 1.00 85.44 188 PRO A CA 1
ATOM 1552 C C . PRO A 1 188 ? 13.719 -4.933 -9.836 1.00 85.44 188 PRO A C 1
ATOM 1554 O O . PRO A 1 188 ? 14.169 -5.999 -9.400 1.00 85.44 188 PRO A O 1
ATOM 1557 N N . PRO A 1 189 ? 14.523 -3.942 -10.260 1.00 80.31 189 PRO A N 1
ATOM 1558 C CA . PRO A 1 189 ? 15.972 -4.043 -10.203 1.00 80.31 189 PRO A CA 1
ATOM 1559 C C . PRO A 1 189 ? 16.444 -4.145 -8.750 1.00 80.31 189 PRO A C 1
ATOM 1561 O O . PRO A 1 189 ? 15.936 -3.454 -7.865 1.00 80.31 189 PRO A O 1
ATOM 1564 N N . SER A 1 190 ? 17.455 -4.981 -8.508 1.00 76.88 190 SER A N 1
ATOM 1565 C CA . SER A 1 190 ? 18.067 -5.111 -7.187 1.00 76.88 190 SER A CA 1
ATOM 1566 C C . SER A 1 190 ? 18.668 -3.782 -6.728 1.00 76.88 190 SER A C 1
ATOM 1568 O O . SER A 1 190 ? 19.447 -3.167 -7.459 1.00 76.88 190 SER A O 1
ATOM 1570 N N . MET A 1 191 ? 18.368 -3.372 -5.495 1.00 67.38 191 MET A N 1
ATOM 1571 C CA . MET A 1 191 ? 19.075 -2.267 -4.848 1.00 67.38 191 MET A CA 1
ATOM 1572 C C . MET A 1 191 ? 20.459 -2.768 -4.407 1.00 67.38 191 MET A C 1
ATOM 1574 O O . MET A 1 191 ? 20.548 -3.537 -3.451 1.00 67.38 191 MET A O 1
ATOM 1578 N N . ASN A 1 192 ? 21.504 -2.394 -5.154 1.00 55.22 192 ASN A N 1
ATOM 1579 C CA . ASN A 1 192 ? 22.908 -2.602 -4.772 1.00 55.22 192 ASN A CA 1
ATOM 1580 C C . ASN A 1 192 ? 23.344 -1.604 -3.697 1.00 55.22 192 ASN A C 1
ATOM 1582 O O . ASN A 1 192 ? 22.932 -0.426 -3.799 1.00 55.22 192 ASN A O 1
#